Protein AF-0000000077157932 (afdb_homodimer)

Structure (mmCIF, N/CA/C/O backbone):
data_AF-0000000077157932-model_v1
#
loop_
_entity.id
_entity.type
_entity.pdbx_description
1 polymer 'Heat shock protein Hsp20'
#
loop_
_atom_site.group_PDB
_atom_site.id
_atom_site.type_symbol
_atom_site.label_atom_id
_atom_site.label_alt_id
_atom_site.label_comp_id
_atom_site.label_asym_id
_atom_site.label_entity_id
_atom_site.label_seq_id
_atom_site.pdbx_PDB_ins_code
_atom_site.Cartn_x
_atom_site.Cartn_y
_atom_site.Cartn_z
_atom_site.occupancy
_atom_site.B_iso_or_equiv
_atom_site.auth_seq_id
_atom_site.auth_comp_id
_atom_site.auth_asym_id
_atom_site.auth_atom_id
_atom_site.pdbx_PDB_model_num
ATOM 1 N N . MET A 1 1 ? -6.246 29.234 4.773 1 62.34 1 MET A N 1
ATOM 2 C CA . MET A 1 1 ? -6.129 27.922 5.398 1 62.34 1 MET A CA 1
ATOM 3 C C . MET A 1 1 ? -7.379 27.094 5.148 1 62.34 1 MET A C 1
ATOM 5 O O . MET A 1 1 ? -7.285 25.922 4.77 1 62.34 1 MET A O 1
ATOM 9 N N . GLY A 1 2 ? -8.438 27.812 5.027 1 69.69 2 GLY A N 1
ATOM 10 C CA . GLY A 1 2 ? -9.727 27.156 4.809 1 69.69 2 GLY A CA 1
ATOM 11 C C . GLY A 1 2 ? -9.883 26.609 3.406 1 69.69 2 GLY A C 1
ATOM 12 O O . GLY A 1 2 ? -10.305 25.469 3.227 1 69.69 2 GLY A O 1
ATOM 13 N N . LEU A 1 3 ? -9.352 27.391 2.504 1 75.69 3 LEU A N 1
ATOM 14 C CA . LEU A 1 3 ? -9.492 26.969 1.111 1 75.69 3 LEU A CA 1
ATOM 15 C C . LEU A 1 3 ? -8.602 25.781 0.808 1 75.69 3 LEU A C 1
ATOM 17 O O . LEU A 1 3 ? -9.016 24.844 0.119 1 75.69 3 LEU A O 1
ATOM 21 N N . VAL A 1 4 ? -7.398 25.875 1.349 1 75 4 VAL A N 1
ATOM 22 C CA . VAL A 1 4 ? -6.457 24.781 1.131 1 75 4 VAL A CA 1
ATOM 23 C C . VAL A 1 4 ? -7.027 23.484 1.692 1 75 4 VAL A C 1
ATOM 25 O O . VAL A 1 4 ? -6.969 22.438 1.04 1 75 4 VAL A O 1
ATOM 28 N N . LYS A 1 5 ? -7.652 23.578 2.799 1 77.06 5 LYS A N 1
ATOM 29 C CA . LYS A 1 5 ? -8.266 22.422 3.432 1 77.06 5 LYS A CA 1
ATOM 30 C C . LYS A 1 5 ? -9.352 21.812 2.543 1 77.06 5 LYS A C 1
ATOM 32 O O . LYS A 1 5 ? -9.438 20.594 2.404 1 77.06 5 LYS A O 1
ATOM 37 N N . GLU A 1 6 ? -10.102 22.703 1.904 1 80.88 6 GLU A N 1
ATOM 38 C CA . GLU A 1 6 ? -11.195 22.25 1.054 1 80.88 6 GLU A CA 1
ATOM 39 C C . GLU A 1 6 ? -10.672 21.562 -0.202 1 80.88 6 GLU A C 1
ATOM 41 O O . GLU A 1 6 ? -11.234 20.562 -0.652 1 80.88 6 GLU A O 1
ATOM 46 N N . VAL A 1 7 ? -9.695 22.141 -0.691 1 81.06 7 VAL A N 1
ATOM 47 C CA . VAL A 1 7 ? -9.117 21.562 -1.905 1 81.06 7 VAL A CA 1
ATOM 48 C C . VAL A 1 7 ? -8.539 20.188 -1.606 1 81.06 7 VAL A C 1
ATOM 50 O O . VAL A 1 7 ? -8.781 19.234 -2.346 1 81.06 7 VAL A O 1
ATOM 53 N N . ILE A 1 8 ? -7.879 20.031 -0.49 1 81.56 8 ILE A N 1
ATOM 54 C CA . ILE A 1 8 ? -7.262 18.766 -0.099 1 81.56 8 ILE A CA 1
ATOM 55 C C . ILE A 1 8 ? -8.352 17.719 0.163 1 81.56 8 ILE A C 1
ATOM 57 O O . ILE A 1 8 ? -8.211 16.562 -0.237 1 81.56 8 ILE A O 1
ATOM 61 N N . LYS A 1 9 ? -9.344 18.203 0.766 1 80.44 9 LYS A N 1
ATOM 62 C CA . LYS A 1 9 ? -10.469 17.328 1.052 1 80.44 9 LYS A CA 1
ATOM 63 C C . LYS A 1 9 ? -11.094 16.797 -0.236 1 80.44 9 LYS A C 1
ATOM 65 O O . LYS A 1 9 ? -11.398 15.602 -0.339 1 80.44 9 LYS A O 1
ATOM 70 N N . GLU A 1 10 ? -11.25 17.625 -1.192 1 80.81 10 GLU A N 1
ATOM 71 C CA . GLU A 1 10 ? -11.875 17.234 -2.459 1 80.81 10 GLU A CA 1
ATOM 72 C C . GLU A 1 10 ? -10.992 16.266 -3.234 1 80.81 10 GLU A C 1
ATOM 74 O O . GLU A 1 10 ? -11.484 15.266 -3.76 1 80.81 10 GLU A O 1
ATOM 79 N N . ILE A 1 11 ? -9.789 16.469 -3.213 1 80.44 11 ILE A N 1
ATOM 80 C CA . ILE A 1 11 ? -8.852 15.602 -3.924 1 80.44 11 ILE A CA 1
ATOM 81 C C . ILE A 1 11 ? -8.727 14.266 -3.191 1 80.44 11 ILE A C 1
ATOM 83 O O . ILE A 1 11 ? -8.719 13.203 -3.82 1 80.44 11 ILE A O 1
ATOM 87 N N . GLY A 1 12 ? -8.68 14.352 -1.899 1 78.81 12 GLY A N 1
ATOM 88 C CA . GLY A 1 12 ? -8.523 13.164 -1.081 1 78.81 12 GLY A CA 1
ATOM 89 C C . GLY A 1 12 ? -9.688 12.195 -1.198 1 78.81 12 GLY A C 1
ATOM 90 O O . GLY A 1 12 ? -9.492 10.977 -1.187 1 78.81 12 GLY A O 1
ATOM 91 N N . ASN A 1 13 ? -10.898 12.773 -1.281 1 72.56 13 ASN A N 1
ATOM 92 C CA . ASN A 1 13 ? -12.086 11.93 -1.39 1 72.56 13 ASN A CA 1
ATOM 93 C C . ASN A 1 13 ? -12.109 11.164 -2.711 1 72.56 13 ASN A C 1
ATOM 95 O O . ASN A 1 13 ? -12.461 9.984 -2.744 1 72.56 13 ASN A O 1
ATOM 99 N N . LYS A 1 14 ? -11.766 11.758 -3.777 1 74.25 14 LYS A N 1
ATOM 100 C CA . LYS A 1 14 ? -11.797 11.156 -5.105 1 74.25 14 LYS A CA 1
ATOM 101 C C . LYS A 1 14 ? -10.625 10.195 -5.301 1 74.25 14 LYS A C 1
ATOM 103 O O . LYS A 1 14 ? -10.695 9.273 -6.121 1 74.25 14 LYS A O 1
ATOM 108 N N . SER A 1 15 ? -9.812 10.242 -4.219 1 87.31 15 SER A N 1
ATOM 109 C CA . SER A 1 15 ? -8.594 9.469 -4.414 1 87.31 15 SER A CA 1
ATOM 110 C C . SER A 1 15 ? -8.719 8.07 -3.822 1 87.31 15 SER A C 1
ATOM 112 O O . SER A 1 15 ? -8.195 7.105 -4.375 1 87.31 15 SER A O 1
ATOM 114 N N . ARG A 1 16 ? -9.672 7.906 -2.859 1 89.69 16 ARG A N 1
ATOM 115 C CA . ARG A 1 16 ? -9.812 6.57 -2.287 1 89.69 16 ARG A CA 1
ATOM 116 C C . ARG A 1 16 ? -10.312 5.578 -3.334 1 89.69 16 ARG A C 1
ATOM 118 O O . ARG A 1 16 ? -9.812 4.453 -3.412 1 89.69 16 ARG A O 1
ATOM 125 N N . GLU A 1 17 ? -11.258 6.062 -4.078 1 90.38 17 GLU A N 1
ATOM 126 C CA . GLU A 1 17 ? -11.797 5.207 -5.129 1 90.38 17 GLU A CA 1
ATOM 127 C C . GLU A 1 17 ? -10.711 4.781 -6.113 1 90.38 17 GLU A C 1
ATOM 129 O O . GLU A 1 17 ? -10.672 3.629 -6.547 1 90.38 17 GLU A O 1
ATOM 134 N N . PHE A 1 18 ? -9.977 5.758 -6.438 1 93.44 18 PHE A N 1
ATOM 135 C CA . PHE A 1 18 ? -8.867 5.469 -7.336 1 93.44 18 PHE A CA 1
ATOM 136 C C . PHE A 1 18 ? -7.949 4.41 -6.742 1 93.44 18 PHE A C 1
ATOM 138 O O . PHE A 1 18 ? -7.621 3.42 -7.406 1 93.44 18 PHE A O 1
ATOM 145 N N . TYR A 1 19 ? -7.562 4.617 -5.516 1 94.69 19 TYR A N 1
ATOM 146 C CA . TYR A 1 19 ? -6.637 3.701 -4.863 1 94.69 19 TYR A CA 1
ATOM 147 C C . TYR A 1 19 ? -7.266 2.322 -4.691 1 94.69 19 TYR A C 1
ATOM 149 O O . TYR A 1 19 ? -6.594 1.303 -4.863 1 94.69 19 TYR A O 1
ATOM 157 N N . GLU A 1 20 ? -8.547 2.318 -4.359 1 93.88 20 GLU A N 1
ATOM 158 C CA . GLU A 1 20 ? -9.227 1.037 -4.215 1 93.88 20 GLU A CA 1
ATOM 159 C C . GLU A 1 20 ? -9.273 0.284 -5.543 1 93.88 20 GLU A C 1
ATOM 161 O O . GLU A 1 20 ? -9.312 -0.947 -5.562 1 93.88 20 GLU A O 1
ATOM 166 N N . PHE A 1 21 ? -9.172 1.007 -6.559 1 93.56 21 PHE A N 1
ATOM 167 C CA . PHE A 1 21 ? -9.211 0.412 -7.891 1 93.56 21 PHE A CA 1
ATOM 168 C C . PHE A 1 21 ? -7.852 -0.171 -8.266 1 93.56 21 PHE A C 1
ATOM 170 O O . PHE A 1 21 ? -7.773 -1.249 -8.852 1 93.56 21 PHE A O 1
ATOM 177 N N . VAL A 1 22 ? -6.824 0.499 -7.852 1 93.44 22 VAL A N 1
ATOM 178 C CA . VAL A 1 22 ? -5.527 0.107 -8.391 1 93.44 22 VAL A CA 1
ATOM 179 C C . VAL A 1 22 ? -4.781 -0.746 -7.367 1 93.44 22 VAL A C 1
ATOM 181 O O . VAL A 1 22 ? -3.842 -1.468 -7.715 1 93.44 22 VAL A O 1
ATOM 184 N N . LEU A 1 23 ? -5.152 -0.612 -6.145 1 94.75 23 LEU A N 1
ATOM 185 C CA . LEU A 1 23 ? -4.469 -1.366 -5.098 1 94.75 23 LEU A CA 1
ATOM 186 C C . LEU A 1 23 ? -5.102 -2.742 -4.918 1 94.75 23 LEU A C 1
ATOM 188 O O . LEU A 1 23 ? -6.266 -2.945 -5.266 1 94.75 23 LEU A O 1
ATOM 192 N N . PRO A 1 24 ? -4.27 -3.729 -4.52 1 96.12 24 PRO A N 1
ATOM 193 C CA . PRO A 1 24 ? -2.91 -3.658 -3.982 1 96.12 24 PRO A CA 1
ATOM 194 C C . PRO A 1 24 ? -1.849 -4.027 -5.016 1 96.12 24 PRO A C 1
ATOM 196 O O . PRO A 1 24 ? -2.133 -4.773 -5.957 1 96.12 24 PRO A O 1
ATOM 199 N N . PRO A 1 25 ? -0.601 -3.48 -4.867 1 95.81 25 PRO A N 1
ATOM 200 C CA . PRO A 1 25 ? 0.499 -3.971 -5.699 1 95.81 25 PRO A CA 1
ATOM 201 C C . PRO A 1 25 ? 0.894 -5.41 -5.371 1 95.81 25 PRO A C 1
ATOM 203 O O . PRO A 1 25 ? 0.862 -5.809 -4.203 1 95.81 25 PRO A O 1
ATOM 206 N N . ILE A 1 26 ? 1.327 -6.109 -6.355 1 95 26 ILE A N 1
ATOM 207 C CA . ILE A 1 26 ? 1.597 -7.531 -6.188 1 95 26 ILE A CA 1
ATOM 208 C C . ILE A 1 26 ? 2.887 -7.902 -6.918 1 95 26 ILE A C 1
ATOM 210 O O . ILE A 1 26 ? 3.074 -7.543 -8.078 1 95 26 ILE A O 1
ATOM 214 N N . ASP A 1 27 ? 3.738 -8.617 -6.199 1 94.5 27 ASP A N 1
ATOM 215 C CA . ASP A 1 27 ? 4.871 -9.289 -6.828 1 94.5 27 ASP A CA 1
ATOM 216 C C . ASP A 1 27 ? 4.625 -10.789 -6.941 1 94.5 27 ASP A C 1
ATOM 218 O O . ASP A 1 27 ? 4.035 -11.398 -6.047 1 94.5 27 ASP A O 1
ATOM 222 N N . MET A 1 28 ? 5.074 -11.336 -8.016 1 93.19 28 MET A N 1
ATOM 223 C CA . MET A 1 28 ? 5.012 -12.781 -8.188 1 93.19 28 MET A CA 1
ATOM 224 C C . MET A 1 28 ? 6.375 -13.344 -8.578 1 93.19 28 MET A C 1
ATOM 226 O O . MET A 1 28 ? 7.039 -12.82 -9.477 1 93.19 28 MET A O 1
ATOM 230 N N . TYR A 1 29 ? 6.711 -14.359 -7.871 1 91.75 29 TYR A N 1
ATOM 231 C CA . TYR A 1 29 ? 7.941 -15.102 -8.141 1 91.75 29 TYR A CA 1
ATOM 232 C C . TYR A 1 29 ? 7.637 -16.547 -8.508 1 91.75 29 TYR A C 1
ATOM 234 O O . TYR A 1 29 ? 7.016 -17.281 -7.734 1 91.75 29 TYR A O 1
ATOM 242 N N . LEU A 1 30 ? 8.102 -16.953 -9.688 1 88.75 30 LEU A N 1
ATOM 243 C CA . LEU A 1 30 ? 7.812 -18.297 -10.156 1 88.75 30 LEU A CA 1
ATOM 244 C C . LEU A 1 30 ? 9.102 -19.109 -10.32 1 88.75 30 LEU A C 1
ATOM 246 O O . LEU A 1 30 ? 10.008 -18.688 -11.039 1 88.75 30 LEU A O 1
ATOM 250 N N . ASN A 1 31 ? 9.188 -20.125 -9.578 1 85.31 31 ASN A N 1
ATOM 251 C CA . ASN A 1 31 ? 10.25 -21.094 -9.766 1 85.31 31 ASN A CA 1
ATOM 252 C C . ASN A 1 31 ? 9.695 -22.469 -10.117 1 85.31 31 ASN A C 1
ATOM 254 O O . ASN A 1 31 ? 8.484 -22.625 -10.305 1 85.31 31 ASN A O 1
ATOM 258 N N . ASP A 1 32 ? 10.586 -23.438 -10.227 1 81.69 32 ASP A N 1
ATOM 259 C CA . ASP A 1 32 ? 10.172 -24.766 -10.664 1 81.69 32 ASP A CA 1
ATOM 260 C C . ASP A 1 32 ? 9.289 -25.438 -9.625 1 81.69 32 ASP A C 1
ATOM 262 O O . ASP A 1 32 ? 8.461 -26.297 -9.961 1 81.69 32 ASP A O 1
ATOM 266 N N . ASP A 1 33 ? 9.336 -25.016 -8.43 1 82.38 33 ASP A N 1
ATOM 267 C CA . ASP A 1 33 ? 8.695 -25.75 -7.344 1 82.38 33 ASP A CA 1
ATOM 268 C C . ASP A 1 33 ? 7.465 -25 -6.824 1 82.38 33 ASP A C 1
ATOM 270 O O . ASP A 1 33 ? 6.508 -25.625 -6.355 1 82.38 33 ASP A O 1
ATOM 274 N N . ASN A 1 34 ? 7.582 -23.672 -6.934 1 87.38 34 ASN A N 1
ATOM 275 C CA . ASN A 1 34 ? 6.492 -22.953 -6.301 1 87.38 34 ASN A CA 1
ATOM 276 C C . ASN A 1 34 ? 6.305 -21.562 -6.93 1 87.38 34 ASN A C 1
ATOM 278 O O . ASN A 1 34 ? 7.184 -21.078 -7.637 1 87.38 34 ASN A O 1
ATOM 282 N N . LEU A 1 35 ? 5.152 -21.062 -6.715 1 90.25 35 LEU A N 1
ATOM 283 C CA . LEU A 1 35 ? 4.801 -19.672 -6.984 1 90.25 35 LEU A CA 1
ATOM 284 C C . LEU A 1 35 ? 4.637 -18.891 -5.684 1 90.25 35 LEU A C 1
ATOM 286 O O . LEU A 1 35 ? 3.818 -19.266 -4.836 1 90.25 35 LEU A O 1
ATOM 290 N N . LYS A 1 36 ? 5.469 -17.906 -5.547 1 92.38 36 LYS A N 1
ATOM 291 C CA . LYS A 1 36 ? 5.344 -17.016 -4.398 1 92.38 36 LYS A CA 1
ATOM 292 C C . LYS A 1 36 ? 4.664 -15.711 -4.793 1 92.38 36 LYS A C 1
ATOM 294 O O . LYS A 1 36 ? 5.078 -15.047 -5.746 1 92.38 36 LYS A O 1
ATOM 299 N N . VAL A 1 37 ? 3.615 -15.383 -4.09 1 93.5 37 VAL A N 1
ATOM 300 C CA . VAL A 1 37 ? 2.867 -14.148 -4.32 1 93.5 37 VAL A CA 1
ATOM 301 C C . VAL A 1 37 ? 2.982 -13.234 -3.102 1 93.5 37 VAL A C 1
ATOM 303 O O . VAL A 1 37 ? 2.691 -13.648 -1.978 1 93.5 37 VAL A O 1
ATOM 306 N N . VAL A 1 38 ? 3.457 -12.039 -3.355 1 95.31 38 VAL A N 1
ATOM 307 C CA . VAL A 1 38 ? 3.629 -11.062 -2.281 1 95.31 38 VAL A CA 1
ATOM 308 C C . VAL A 1 38 ? 2.723 -9.859 -2.525 1 95.31 38 VAL A C 1
ATOM 310 O O . VAL A 1 38 ? 2.828 -9.195 -3.559 1 95.31 38 VAL A O 1
ATOM 313 N N . ILE A 1 39 ? 1.846 -9.539 -1.589 1 96.25 39 ILE A N 1
ATOM 314 C CA . ILE A 1 39 ? 0.792 -8.555 -1.773 1 96.25 39 ILE A CA 1
ATOM 315 C C . ILE A 1 39 ? 0.847 -7.523 -0.647 1 96.25 39 ILE A C 1
ATOM 317 O O . ILE A 1 39 ? 0.851 -7.883 0.532 1 96.25 39 ILE A O 1
ATOM 321 N N . ASP A 1 40 ? 0.842 -6.297 -0.974 1 97.25 40 ASP A N 1
ATOM 322 C CA . ASP A 1 40 ? 0.843 -5.23 0.023 1 97.25 40 ASP A CA 1
ATOM 323 C C . ASP A 1 40 ? -0.58 -4.875 0.45 1 97.25 40 ASP A C 1
ATOM 325 O O . ASP A 1 40 ? -1.339 -4.289 -0.324 1 97.25 40 ASP A O 1
ATOM 329 N N . ILE A 1 41 ? -0.929 -5.172 1.708 1 96.69 41 ILE A N 1
ATOM 330 C CA . ILE A 1 41 ? -2.25 -4.867 2.248 1 96.69 41 ILE A CA 1
ATOM 331 C C . ILE A 1 41 ? -2.111 -4.273 3.648 1 96.69 41 ILE A C 1
ATOM 333 O O . ILE A 1 41 ? -2.592 -4.852 4.625 1 96.69 41 ILE A O 1
ATOM 337 N N . PRO A 1 42 ? -1.562 -3.17 3.725 1 96.75 42 PRO A N 1
ATOM 338 C CA . PRO A 1 42 ? -1.385 -2.586 5.055 1 96.75 42 PRO A CA 1
ATOM 339 C C . PRO A 1 42 ? -2.689 -2.059 5.648 1 96.75 42 PRO A C 1
ATOM 341 O O . PRO A 1 42 ? -3.596 -1.667 4.906 1 96.75 42 PRO A O 1
ATOM 344 N N . GLY A 1 43 ? -2.738 -1.973 6.969 1 94.25 43 GLY A N 1
ATOM 345 C CA . GLY A 1 43 ? -3.84 -1.307 7.645 1 94.25 43 GLY A CA 1
ATOM 346 C C . GLY A 1 43 ? -5.023 -2.223 7.906 1 94.25 43 GLY A C 1
ATOM 347 O O . GLY A 1 43 ? -6.043 -1.789 8.445 1 94.25 43 GLY A O 1
ATOM 348 N N . PHE A 1 44 ? -4.879 -3.424 7.418 1 95.25 44 PHE A N 1
ATOM 349 C CA . PHE A 1 44 ? -5.926 -4.41 7.664 1 95.25 44 PHE A CA 1
ATOM 350 C C . PHE A 1 44 ? -5.473 -5.434 8.703 1 95.25 44 PHE A C 1
ATOM 352 O O . PHE A 1 44 ? -4.277 -5.676 8.859 1 95.25 44 PHE A O 1
ATOM 359 N N . SER A 1 45 ? -6.469 -5.961 9.328 1 93.5 45 SER A N 1
ATOM 360 C CA . SER A 1 45 ? -6.18 -7.098 10.203 1 93.5 45 SER A CA 1
ATOM 361 C C . SER A 1 45 ? -6.238 -8.414 9.43 1 93.5 45 SER A C 1
ATOM 363 O O . SER A 1 45 ? -6.977 -8.531 8.453 1 93.5 45 SER A O 1
ATOM 365 N N . LYS A 1 46 ? -5.523 -9.312 9.922 1 92.88 46 LYS A N 1
ATOM 366 C CA . LYS A 1 46 ? -5.492 -10.625 9.289 1 92.88 46 LYS A CA 1
ATOM 367 C C . LYS A 1 46 ? -6.898 -11.211 9.164 1 92.88 46 LYS A C 1
ATOM 369 O O . LYS A 1 46 ? -7.238 -11.805 8.141 1 92.88 46 LYS A O 1
ATOM 374 N N . LYS A 1 47 ? -7.711 -11.008 10.172 1 92.69 47 LYS A N 1
ATOM 375 C CA . LYS A 1 47 ? -9.055 -11.586 10.227 1 92.69 47 LYS A CA 1
ATOM 376 C C . LYS A 1 47 ? -9.961 -10.945 9.188 1 92.69 47 LYS A C 1
ATOM 378 O O . LYS A 1 47 ? -11.008 -11.5 8.844 1 92.69 47 LYS A O 1
ATOM 383 N N . ASP A 1 48 ? -9.562 -9.766 8.719 1 92.94 48 ASP A N 1
ATOM 384 C CA . ASP A 1 48 ? -10.391 -9.031 7.777 1 92.94 48 ASP A CA 1
ATOM 385 C C . ASP A 1 48 ? -10.031 -9.383 6.336 1 92.94 48 ASP A C 1
ATOM 387 O O . ASP A 1 48 ? -10.641 -8.867 5.395 1 92.94 48 ASP A O 1
ATOM 391 N N . ILE A 1 49 ? -9.094 -10.242 6.121 1 95 49 ILE A N 1
ATOM 392 C CA . ILE A 1 49 ? -8.609 -10.586 4.789 1 95 49 ILE A CA 1
ATOM 393 C C . ILE A 1 49 ? -9.086 -11.992 4.418 1 95 49 ILE A C 1
ATOM 395 O O . ILE A 1 49 ? -8.875 -12.945 5.172 1 95 49 ILE A O 1
ATOM 399 N N . LYS A 1 50 ? -9.727 -12.094 3.293 1 94.31 50 LYS A N 1
ATOM 400 C CA . LYS A 1 50 ? -10.18 -13.375 2.754 1 94.31 50 LYS A CA 1
ATOM 401 C C . LYS A 1 50 ? -9.461 -13.711 1.449 1 94.31 50 LYS A C 1
ATOM 403 O O . LYS A 1 50 ? -9.398 -12.883 0.538 1 94.31 50 LYS A O 1
ATOM 408 N N . LEU A 1 51 ? -8.984 -14.906 1.432 1 92.5 51 LEU A N 1
ATOM 409 C CA . LEU A 1 51 ? -8.273 -15.391 0.255 1 92.5 51 LEU A CA 1
ATOM 410 C C . LEU A 1 51 ? -8.945 -16.641 -0.309 1 92.5 51 LEU A C 1
ATOM 412 O O . LEU A 1 51 ? -9.258 -17.562 0.436 1 92.5 51 LEU A O 1
ATOM 416 N N . THR A 1 52 ? -9.125 -16.594 -1.596 1 89.19 52 THR A N 1
ATOM 417 C CA . THR A 1 52 ? -9.664 -17.781 -2.25 1 89.19 52 THR A CA 1
ATOM 418 C C . THR A 1 52 ? -8.922 -18.062 -3.553 1 89.19 52 THR A C 1
ATOM 420 O O . THR A 1 52 ? -8.555 -17.141 -4.277 1 89.19 52 THR A O 1
ATOM 423 N N . LEU A 1 53 ? -8.711 -19.297 -3.777 1 87.25 53 LEU A N 1
ATOM 424 C CA . LEU A 1 53 ? -8.062 -19.734 -5.012 1 87.25 53 LEU A CA 1
ATOM 425 C C . LEU A 1 53 ? -8.969 -20.672 -5.793 1 87.25 53 LEU A C 1
ATOM 427 O O . LEU A 1 53 ? -9.344 -21.734 -5.289 1 87.25 53 LEU A O 1
ATOM 431 N N . CYS A 1 54 ? -9.352 -20.234 -6.949 1 83.56 54 CYS A N 1
ATOM 432 C CA . CYS A 1 54 ? -10.148 -21.047 -7.867 1 83.56 54 CYS A CA 1
ATOM 433 C C . CYS A 1 54 ? -9.43 -21.219 -9.203 1 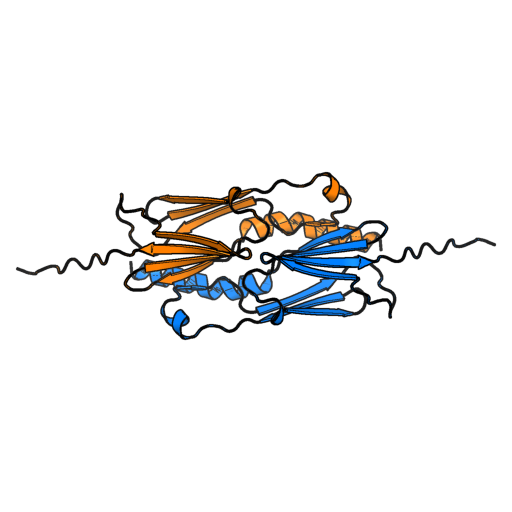83.56 54 CYS A C 1
ATOM 435 O O . CYS A 1 54 ? -9.406 -20.297 -10.016 1 83.56 54 CYS A O 1
ATOM 437 N N . GLY A 1 55 ? -8.844 -22.469 -9.312 1 81 55 GLY A N 1
ATOM 438 C CA . GLY A 1 55 ? -8 -22.625 -10.492 1 81 55 GLY A CA 1
ATOM 439 C C . GLY A 1 55 ? -6.773 -21.734 -10.461 1 81 55 GLY A C 1
ATOM 440 O O . GLY A 1 55 ? -6 -21.766 -9.508 1 81 55 GLY A O 1
ATOM 441 N N . ASP A 1 56 ? -6.68 -20.938 -11.531 1 83.19 56 ASP A N 1
ATOM 442 C CA . ASP A 1 56 ? -5.516 -20.062 -11.602 1 83.19 56 ASP A CA 1
ATOM 443 C C . ASP A 1 56 ? -5.883 -18.625 -11.227 1 83.19 56 ASP A C 1
ATOM 445 O O . ASP A 1 56 ? -5.145 -17.688 -11.539 1 83.19 56 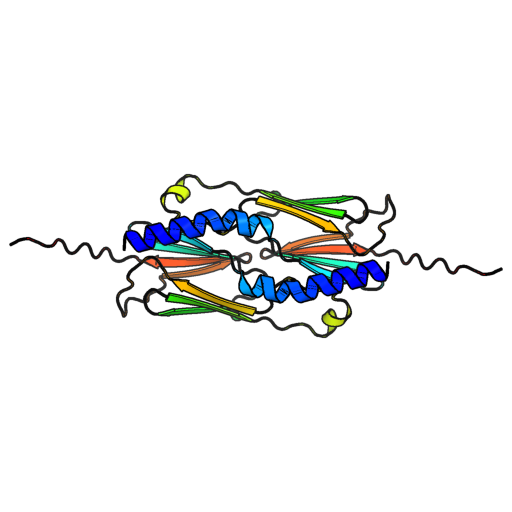ASP A O 1
ATOM 449 N N . ILE A 1 57 ? -7.066 -18.531 -10.539 1 88.62 57 ILE A N 1
ATOM 450 C CA . ILE A 1 57 ? -7.508 -17.203 -10.148 1 88.62 57 ILE A CA 1
ATOM 451 C C . ILE A 1 57 ? -7.422 -17.047 -8.633 1 88.62 57 ILE A C 1
ATOM 453 O O . ILE A 1 57 ? -8.07 -17.781 -7.887 1 88.62 57 ILE A O 1
ATOM 457 N N . LEU A 1 58 ? -6.637 -16.141 -8.211 1 90.69 58 LEU A N 1
ATOM 458 C CA . LEU A 1 58 ? -6.543 -15.781 -6.797 1 90.69 58 LEU A CA 1
ATOM 459 C C . LEU A 1 58 ? -7.414 -14.562 -6.484 1 90.69 58 LEU A C 1
ATOM 461 O O . LEU A 1 58 ? -7.281 -13.516 -7.125 1 90.69 58 LEU A O 1
ATOM 465 N N . SER A 1 59 ? -8.32 -14.703 -5.539 1 93.88 59 SER A N 1
ATOM 466 C CA . SER A 1 59 ? -9.172 -13.594 -5.109 1 93.88 59 SER A CA 1
ATOM 467 C C . SER A 1 59 ? -8.789 -13.109 -3.717 1 93.88 59 SER A C 1
ATOM 469 O O . SER A 1 59 ? -8.68 -13.906 -2.783 1 93.88 59 SER A O 1
ATOM 471 N N . ILE A 1 60 ? -8.609 -11.836 -3.641 1 95.25 60 ILE A N 1
ATOM 472 C CA . ILE A 1 60 ? -8.281 -11.211 -2.365 1 95.25 60 ILE A CA 1
ATOM 473 C C . ILE A 1 60 ? -9.359 -10.195 -1.995 1 95.25 60 ILE A C 1
ATOM 475 O O . ILE A 1 60 ? -9.617 -9.25 -2.75 1 95.25 60 ILE A O 1
ATOM 479 N N . GLN A 1 61 ? -9.945 -10.422 -0.866 1 96.69 61 GLN A N 1
ATOM 480 C CA . GLN A 1 61 ? -10.969 -9.508 -0.364 1 96.69 61 GLN A CA 1
ATOM 481 C C . GLN A 1 61 ? -10.664 -9.07 1.067 1 96.69 61 GLN A C 1
ATOM 483 O O . GLN A 1 61 ? -10.32 -9.906 1.911 1 96.69 61 GLN A O 1
ATOM 488 N N . ALA A 1 62 ? -10.742 -7.828 1.275 1 96.5 62 ALA A N 1
ATOM 489 C CA . ALA A 1 62 ? -10.57 -7.293 2.623 1 96.5 62 ALA A CA 1
ATOM 490 C C . ALA A 1 62 ? -11.453 -6.07 2.848 1 96.5 62 ALA A C 1
ATOM 492 O O . ALA A 1 62 ? -11.734 -5.316 1.91 1 96.5 62 ALA A O 1
ATOM 493 N N . CYS A 1 63 ? -11.883 -5.871 4.094 1 94.25 63 CYS A N 1
ATOM 494 C CA . CYS A 1 63 ? -12.734 -4.742 4.453 1 94.25 63 CYS A CA 1
ATOM 495 C C . CYS A 1 63 ? -12.445 -4.277 5.875 1 94.25 63 CYS A C 1
ATOM 497 O O . CYS A 1 63 ? -12.344 -5.094 6.793 1 94.25 63 CYS A O 1
ATOM 499 N N . LYS A 1 64 ? -12.234 -2.998 5.98 1 88.38 64 LYS A N 1
ATOM 500 C CA . LYS A 1 64 ? -12.086 -2.475 7.336 1 88.38 64 LYS A CA 1
ATOM 501 C C . LYS A 1 64 ? -13.156 -1.423 7.637 1 88.38 64 LYS A C 1
ATOM 503 O O . LYS A 1 64 ? -13.625 -0.733 6.727 1 88.38 64 LYS A O 1
ATOM 508 N N . GLU A 1 65 ? -13.516 -1.436 8.859 1 80.62 65 GLU A N 1
ATOM 509 C CA . GLU A 1 65 ? -14.555 -0.514 9.312 1 80.62 65 GLU A CA 1
ATOM 510 C C . GLU A 1 65 ? -14.016 0.909 9.438 1 80.62 65 GLU A C 1
ATOM 512 O O . GLU A 1 65 ? -12.883 1.114 9.867 1 80.62 65 GLU A O 1
ATOM 517 N N . VAL A 1 66 ? -14.844 1.796 8.867 1 74.56 66 VAL A N 1
ATOM 518 C CA . VAL A 1 66 ? -14.492 3.209 8.984 1 74.56 66 VAL A CA 1
ATOM 519 C C . VAL A 1 66 ? -14.969 3.752 10.328 1 74.56 66 VAL A C 1
ATOM 521 O O . VAL A 1 66 ? -16.078 3.467 10.766 1 74.56 66 VAL A O 1
ATOM 524 N N . ASP A 1 67 ? -13.977 4.277 11.008 1 71.31 67 ASP A N 1
ATOM 525 C CA . ASP A 1 67 ? -14.398 4.922 12.242 1 71.31 67 ASP A CA 1
ATOM 526 C C . ASP A 1 67 ? -15.117 6.238 11.961 1 71.31 67 ASP A C 1
ATOM 528 O O . ASP A 1 67 ? -14.523 7.172 11.422 1 71.31 67 ASP A O 1
ATOM 532 N N . GLU A 1 68 ? -16.328 6.348 12.289 1 68.25 68 GLU A N 1
ATOM 533 C CA . GLU A 1 68 ? -17.172 7.527 12.086 1 68.25 68 GLU A CA 1
ATOM 534 C C . GLU A 1 68 ? -16.609 8.734 12.828 1 68.25 68 GLU A C 1
ATOM 536 O O . GLU A 1 68 ? -16.719 9.867 12.359 1 68.25 68 GLU A O 1
ATOM 541 N N . LYS A 1 69 ? -16.109 8.492 13.984 1 68.19 69 LYS A N 1
ATOM 542 C CA . LYS A 1 69 ? -15.609 9.594 14.797 1 68.19 69 LYS A CA 1
ATOM 543 C C . LYS A 1 69 ? -14.445 10.305 14.109 1 68.19 69 LYS A C 1
ATOM 545 O O . LYS A 1 69 ? -14.32 11.531 14.203 1 68.19 69 LYS A O 1
ATOM 550 N N . GLU A 1 70 ? -13.672 9.57 13.328 1 72.25 70 GLU A N 1
ATOM 551 C CA . GLU A 1 70 ? -12.516 10.133 12.648 1 72.25 70 GLU A CA 1
ATOM 552 C C . GLU A 1 70 ? -12.914 10.781 11.328 1 72.25 70 GLU A C 1
ATOM 554 O O . GLU A 1 70 ? -12.148 11.57 10.758 1 72.25 70 GLU A O 1
ATOM 559 N N . SER A 1 71 ? -14.133 10.523 11.031 1 72.44 71 SER A N 1
ATOM 560 C CA . SER A 1 71 ? -14.594 10.992 9.727 1 72.44 71 SER A CA 1
ATOM 561 C C . SER A 1 71 ? -14.719 12.508 9.695 1 72.44 71 SER A C 1
ATOM 563 O O . SER A 1 71 ? -14.43 13.141 8.672 1 72.44 71 SER A O 1
ATOM 565 N N . GLU A 1 72 ? -14.984 13.031 10.867 1 74.31 72 GLU A N 1
ATOM 566 C CA . GLU A 1 72 ? -15.195 14.477 10.891 1 74.31 72 GLU A CA 1
ATOM 567 C C . GLU A 1 72 ? -13.875 15.227 10.734 1 74.31 72 GLU A C 1
ATOM 569 O O . GLU A 1 72 ? -13.844 16.328 10.188 1 74.31 72 GLU A O 1
ATOM 574 N N . SER A 1 73 ? -12.859 14.641 11.102 1 83.44 73 SER A N 1
ATOM 575 C CA . SER A 1 73 ? -11.562 15.297 11.07 1 83.44 73 SER A CA 1
ATOM 576 C C . SER A 1 73 ? -10.773 14.898 9.828 1 83.44 73 SER A C 1
ATOM 578 O O . SER A 1 73 ? -9.672 15.406 9.586 1 83.44 73 SER A O 1
ATOM 580 N N . LEU A 1 74 ? -11.398 14.055 9.031 1 83.12 74 LEU A N 1
ATOM 581 C CA . LEU A 1 74 ? -10.703 13.516 7.871 1 83.12 74 LEU A CA 1
ATOM 582 C C . LEU A 1 74 ? -10.688 14.523 6.73 1 83.12 74 LEU A C 1
ATOM 584 O O . LEU A 1 74 ? -11.742 14.914 6.227 1 83.12 74 LEU A O 1
ATOM 588 N N . ILE A 1 75 ? -9.516 14.828 6.328 1 84.56 75 ILE A N 1
ATOM 589 C CA . ILE A 1 75 ? -9.422 15.852 5.297 1 84.56 75 ILE A CA 1
ATOM 590 C C . ILE A 1 75 ? -8.883 15.242 4.004 1 84.56 75 ILE A C 1
ATOM 592 O O . ILE A 1 75 ? -9.055 15.805 2.922 1 84.56 75 ILE A O 1
ATOM 596 N N . SER A 1 76 ? -8.195 14.227 4.152 1 87.75 76 SER A N 1
ATOM 597 C CA . SER A 1 76 ? -7.711 13.461 3.008 1 87.75 76 SER A CA 1
ATOM 598 C C . SER A 1 76 ? -7.898 11.961 3.223 1 87.75 76 SER A C 1
ATOM 600 O O . SER A 1 76 ? -7.457 11.414 4.234 1 87.75 76 SER A O 1
ATOM 602 N N . LYS A 1 77 ? -8.555 11.398 2.273 1 90.06 77 LYS A N 1
ATOM 603 C CA . LYS A 1 77 ? -8.945 10 2.367 1 90.06 77 LYS A CA 1
ATOM 604 C C . LYS A 1 77 ? -8.445 9.203 1.161 1 90.06 77 LYS A C 1
ATOM 606 O O . LYS A 1 77 ? -9.117 9.141 0.131 1 90.06 77 LYS A O 1
ATOM 611 N N . GLN A 1 78 ? -7.254 8.586 1.348 1 92.75 78 GLN A N 1
ATOM 612 C CA . GLN A 1 78 ? -6.691 7.859 0.213 1 92.75 78 GLN A CA 1
ATOM 613 C C . GLN A 1 78 ? -6.539 6.375 0.528 1 92.75 78 GLN A C 1
ATOM 615 O O . GLN A 1 78 ? -6.578 5.535 -0.375 1 92.75 78 GLN A O 1
ATOM 620 N N . ARG A 1 79 ? -6.445 6.059 1.763 1 94.81 79 ARG A N 1
ATOM 621 C CA . ARG A 1 79 ? -6.227 4.668 2.152 1 94.81 79 ARG A CA 1
ATOM 622 C C . ARG A 1 79 ? -7.48 3.832 1.931 1 94.81 79 ARG A C 1
ATOM 624 O O . ARG A 1 79 ? -8.57 4.215 2.359 1 94.81 79 ARG A O 1
ATOM 631 N N . PRO A 1 80 ? -7.293 2.699 1.32 1 94.19 80 PRO A N 1
ATOM 632 C CA . PRO A 1 80 ? -8.484 1.893 1.029 1 94.19 80 PRO A CA 1
ATOM 633 C C . PRO A 1 80 ? -9.125 1.317 2.287 1 94.19 80 PRO A C 1
ATOM 635 O O . PRO A 1 80 ? -8.422 0.932 3.225 1 94.19 80 PRO A O 1
ATOM 638 N N . ASN A 1 81 ? -10.406 1.271 2.205 1 93.31 81 ASN A N 1
ATOM 639 C CA . ASN A 1 81 ? -11.164 0.545 3.221 1 93.31 81 ASN A CA 1
ATOM 640 C C . ASN A 1 81 ? -11.57 -0.842 2.734 1 93.31 81 ASN A C 1
ATOM 642 O O . ASN A 1 81 ? -11.961 -1.696 3.533 1 93.31 81 ASN A O 1
ATOM 646 N N . ILE A 1 82 ? -11.469 -0.966 1.413 1 94.94 82 ILE A N 1
ATOM 647 C CA . ILE A 1 82 ? -11.867 -2.227 0.797 1 94.94 82 ILE A CA 1
ATOM 648 C C . ILE A 1 82 ? -10.812 -2.656 -0.222 1 94.94 82 ILE A C 1
ATOM 650 O O . ILE A 1 82 ? -10.289 -1.827 -0.966 1 94.94 82 ILE A O 1
ATOM 654 N N . ILE A 1 83 ? -10.594 -3.854 -0.246 1 96.38 83 ILE A N 1
ATOM 655 C CA . ILE A 1 83 ? -9.789 -4.48 -1.286 1 96.38 83 ILE A CA 1
ATOM 656 C C . ILE A 1 83 ? -10.594 -5.59 -1.962 1 96.38 83 ILE A C 1
ATOM 658 O O . ILE A 1 83 ? -11.195 -6.426 -1.286 1 96.38 83 ILE A O 1
ATOM 662 N N . ASP A 1 84 ? -10.719 -5.508 -3.131 1 96.44 84 ASP A N 1
ATOM 663 C CA . ASP A 1 84 ? -11.352 -6.539 -3.945 1 96.44 84 ASP A CA 1
ATOM 664 C C . ASP A 1 84 ? -10.594 -6.75 -5.254 1 96.44 84 ASP A C 1
ATOM 666 O O . ASP A 1 84 ? -10.867 -6.078 -6.25 1 96.44 84 ASP A O 1
ATOM 670 N N . LYS A 1 85 ? -9.672 -7.73 -5.191 1 95.81 85 LYS A N 1
ATOM 671 C CA . LYS A 1 85 ? -8.766 -7.926 -6.32 1 95.81 85 LYS A CA 1
ATOM 672 C C . LYS A 1 85 ? -8.758 -9.383 -6.773 1 95.81 85 LYS A C 1
ATOM 674 O O . LYS A 1 85 ? -8.742 -10.297 -5.945 1 95.81 85 LYS A O 1
ATOM 679 N N . LYS A 1 86 ? -8.844 -9.562 -8.039 1 93.56 86 LYS A N 1
ATOM 680 C CA . LYS A 1 86 ? -8.656 -10.875 -8.641 1 93.56 86 LYS A CA 1
ATOM 681 C C . LYS A 1 86 ? -7.422 -10.898 -9.547 1 93.56 86 LYS A C 1
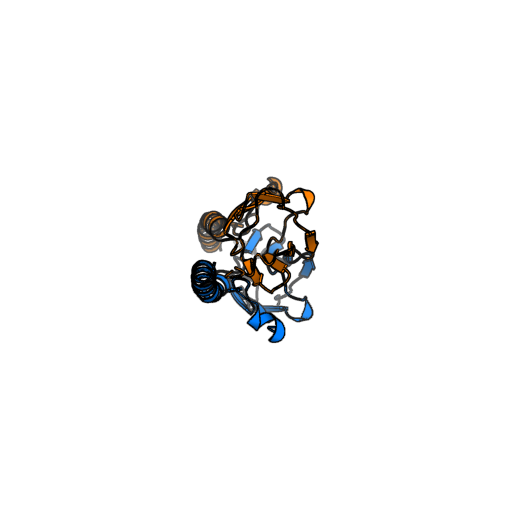ATOM 683 O O . LYS A 1 86 ? -7.246 -10.016 -10.383 1 93.56 86 LYS A O 1
ATOM 688 N N . ILE A 1 87 ? -6.66 -11.914 -9.367 1 89.56 87 ILE A N 1
ATOM 689 C CA . ILE A 1 87 ? -5.406 -12.008 -10.102 1 89.56 87 ILE A CA 1
ATOM 690 C C . ILE A 1 87 ? -5.309 -13.367 -10.789 1 89.56 87 ILE A C 1
ATOM 692 O O . ILE A 1 87 ? -5.551 -14.398 -10.164 1 89.56 87 ILE A O 1
ATOM 696 N N . ARG A 1 88 ? -4.918 -13.297 -11.992 1 87.62 88 ARG A N 1
ATOM 697 C CA . ARG A 1 88 ? -4.641 -14.547 -12.703 1 87.62 88 ARG A CA 1
ATOM 698 C C . ARG A 1 88 ? -3.207 -15 -12.461 1 87.62 88 ARG A C 1
ATOM 700 O O . ARG A 1 88 ? -2.264 -14.227 -12.625 1 87.62 88 ARG A O 1
ATOM 707 N N . LEU A 1 89 ? -3.082 -16.172 -12.07 1 87.81 89 LEU A N 1
ATOM 708 C CA . LEU A 1 89 ? -1.761 -16.719 -11.789 1 87.81 89 LEU A CA 1
ATOM 709 C C . LEU A 1 89 ? -1.195 -17.438 -13.016 1 87.81 89 LEU A C 1
ATOM 711 O O . LEU A 1 89 ? -1.944 -18.016 -13.797 1 87.81 89 LEU A O 1
ATOM 715 N N . PRO A 1 90 ? 0.068 -17.344 -13.211 1 85 90 PRO A N 1
ATOM 716 C CA . PRO A 1 90 ? 0.722 -17.969 -14.367 1 85 90 PRO A CA 1
ATOM 717 C C . PRO A 1 90 ? 0.909 -19.469 -14.195 1 85 90 PRO A C 1
ATOM 719 O O . PRO A 1 90 ? 1.978 -20 -14.508 1 85 90 PRO A O 1
ATOM 722 N N . ILE A 1 91 ? 0.095 -20.125 -13.469 1 75 91 ILE A N 1
ATOM 723 C CA . ILE A 1 91 ? 0.222 -21.562 -13.266 1 75 91 ILE A CA 1
ATOM 724 C C . ILE A 1 91 ? -1.128 -22.234 -13.5 1 75 91 ILE A C 1
ATOM 726 O O . ILE A 1 91 ? -2.176 -21.594 -13.391 1 75 91 ILE A O 1
ATOM 730 N N . ASP A 1 92 ? -0.939 -23.438 -14.055 1 67.19 92 ASP A N 1
ATOM 731 C CA . ASP A 1 92 ? -2.131 -24.266 -14.164 1 67.19 92 ASP A CA 1
ATOM 732 C C . ASP A 1 92 ? -2.348 -25.078 -12.891 1 67.19 92 ASP A C 1
ATOM 734 O O . ASP A 1 92 ? -1.437 -25.766 -12.43 1 67.19 92 ASP A O 1
ATOM 738 N N . ILE A 1 93 ? -3.131 -24.469 -12.078 1 60.91 93 ILE A N 1
ATOM 739 C CA . ILE A 1 93 ? -3.398 -25.266 -10.891 1 60.91 93 ILE A CA 1
ATOM 740 C C . ILE A 1 93 ? -4.516 -26.266 -11.18 1 60.91 93 ILE A C 1
ATOM 742 O O . ILE A 1 93 ? -5.535 -25.922 -11.773 1 60.91 93 ILE A O 1
ATOM 746 N N . LYS A 1 94 ? -4.02 -27.594 -11.266 1 55.56 94 LYS A N 1
ATOM 747 C CA . LYS A 1 94 ? -5.02 -28.625 -11.5 1 55.56 94 LYS A CA 1
ATOM 748 C C . LYS A 1 94 ? -6.141 -28.547 -10.469 1 55.56 94 LYS A C 1
ATOM 750 O O . LYS A 1 94 ? -5.906 -28.172 -9.312 1 55.56 94 LYS A O 1
ATOM 755 N N . GLN A 1 95 ? -7.273 -28.656 -10.906 1 52.78 95 GLN A N 1
ATOM 756 C CA . GLN A 1 95 ? -8.477 -28.766 -10.086 1 52.78 95 GLN A CA 1
ATOM 757 C C . GLN A 1 95 ? -8.266 -29.734 -8.93 1 52.78 95 GLN A C 1
ATOM 759 O O . GLN A 1 95 ? -7.793 -30.859 -9.125 1 52.78 95 GLN A O 1
ATOM 764 N N . GLY A 1 96 ? -8.406 -29.281 -7.668 1 51.91 96 GLY A N 1
ATOM 765 C CA . GLY A 1 96 ? -8.195 -30.125 -6.5 1 51.91 96 GLY A CA 1
ATOM 766 C C . GLY A 1 96 ? -6.879 -29.859 -5.797 1 51.91 96 GLY A C 1
ATOM 767 O O . GLY A 1 96 ? -6.656 -30.312 -4.676 1 51.91 96 GLY A O 1
ATOM 768 N N . GLU A 1 97 ? -5.941 -29.484 -6.551 1 54.09 97 GLU A N 1
ATOM 769 C CA . GLU A 1 97 ? -4.633 -29.219 -5.957 1 54.09 97 GLU A CA 1
ATOM 770 C C . GLU A 1 97 ? -4.566 -27.812 -5.375 1 54.09 97 GLU A C 1
ATOM 772 O O . GLU A 1 97 ? -3.482 -27.297 -5.109 1 54.09 97 GLU A O 1
ATOM 777 N N . GLU A 1 98 ? -5.656 -27.297 -5.203 1 55.5 98 GLU A N 1
ATOM 778 C CA . GLU A 1 98 ? -5.859 -25.906 -4.777 1 55.5 98 GLU A CA 1
ATOM 779 C C . GLU A 1 98 ? -5.109 -25.625 -3.479 1 55.5 98 GLU A C 1
ATOM 781 O O . GLU A 1 98 ? -5.582 -24.844 -2.645 1 55.5 98 GLU A O 1
ATOM 786 N N . LYS A 1 99 ? -3.902 -26.281 -3.355 1 62.91 99 LYS A N 1
ATOM 787 C CA . LYS A 1 99 ? -3.455 -26.156 -1.973 1 62.91 99 LYS A CA 1
ATOM 788 C C . LYS A 1 99 ? -2.49 -24.984 -1.815 1 62.91 99 LYS A C 1
ATOM 790 O O . LYS A 1 99 ? -1.52 -24.859 -2.566 1 62.91 99 LYS A O 1
ATOM 795 N N . ILE A 1 100 ? -3.07 -23.859 -1.31 1 65.25 100 ILE A N 1
ATOM 796 C CA . ILE A 1 100 ? -2.152 -22.875 -0.747 1 65.25 100 ILE A CA 1
ATOM 797 C C . ILE A 1 100 ? -1.314 -23.531 0.355 1 65.25 100 ILE A C 1
ATOM 799 O O . ILE A 1 100 ? -1.858 -24.047 1.33 1 65.25 100 ILE A O 1
ATOM 803 N N . ASP A 1 101 ? -0.044 -23.594 0.02 1 67.25 101 ASP A N 1
ATOM 804 C CA . ASP A 1 101 ? 0.849 -24.203 1.007 1 67.25 101 ASP A CA 1
ATOM 805 C C . ASP A 1 101 ? 0.944 -23.328 2.26 1 67.25 101 ASP A C 1
ATOM 807 O O . ASP A 1 101 ? 0.949 -23.844 3.379 1 67.25 101 ASP A O 1
ATOM 811 N N . SER A 1 102 ? 1.058 -22.047 2.002 1 80.88 102 SER A N 1
ATOM 812 C CA . SER A 1 102 ? 1.194 -21.172 3.158 1 80.88 102 SER A CA 1
ATOM 813 C C . SER A 1 102 ? 0.783 -19.734 2.814 1 80.88 102 SER A C 1
ATOM 815 O O . SER A 1 102 ? 0.886 -19.312 1.661 1 80.88 102 SER A O 1
ATOM 817 N N . ALA A 1 103 ? 0.205 -19.141 3.742 1 88.56 103 ALA A N 1
ATOM 818 C CA . ALA A 1 103 ? -0.099 -17.703 3.691 1 88.56 103 ALA A CA 1
ATOM 819 C C . ALA A 1 103 ? 0.312 -17.016 4.988 1 88.56 103 ALA A C 1
ATOM 821 O O . ALA A 1 103 ? -0.025 -17.469 6.082 1 88.56 103 ALA A O 1
ATOM 822 N N . LYS A 1 104 ? 1.12 -16.078 4.855 1 93.81 104 LYS A N 1
ATOM 823 C CA . LYS A 1 104 ? 1.588 -15.32 6.004 1 93.81 104 LYS A CA 1
ATOM 824 C C . LYS A 1 104 ? 1.304 -13.828 5.828 1 93.81 104 LYS A C 1
ATOM 826 O O . LYS A 1 104 ? 1.526 -13.273 4.75 1 93.81 104 LYS A O 1
ATOM 831 N N . TYR A 1 105 ? 0.748 -13.258 6.797 1 94.75 105 TYR A N 1
ATOM 832 C CA . TYR A 1 105 ? 0.491 -11.82 6.805 1 94.75 105 TYR A CA 1
ATOM 833 C C . TYR A 1 105 ? 1.275 -11.133 7.914 1 94.75 105 TYR A C 1
ATOM 835 O O . TYR A 1 105 ? 0.986 -11.32 9.094 1 94.75 105 TYR A O 1
ATOM 843 N N . GLU A 1 106 ? 2.281 -10.336 7.516 1 94.44 106 GLU A N 1
ATOM 844 C CA . GLU A 1 106 ? 3.164 -9.641 8.453 1 94.44 106 GLU A CA 1
ATOM 845 C C . GLU A 1 106 ? 3.527 -8.25 7.938 1 94.44 106 GLU A C 1
ATOM 847 O O . GLU A 1 106 ? 3.838 -8.078 6.758 1 94.44 106 GLU A O 1
ATOM 852 N N . ASP A 1 107 ? 3.359 -7.285 8.789 1 93.69 107 ASP A N 1
ATOM 853 C CA . ASP A 1 107 ? 3.779 -5.918 8.5 1 93.69 107 ASP A CA 1
ATOM 854 C C . ASP A 1 107 ? 3.068 -5.375 7.262 1 93.69 107 ASP A C 1
ATOM 856 O O . ASP A 1 107 ? 3.688 -4.727 6.418 1 93.69 107 ASP A O 1
ATOM 860 N N . GLY A 1 108 ? 1.871 -5.77 7.141 1 95.62 108 GLY A N 1
ATOM 861 C CA . GLY A 1 108 ? 1.042 -5.25 6.062 1 95.62 108 GLY A CA 1
ATOM 862 C C . GLY A 1 108 ? 1.285 -5.941 4.734 1 95.62 108 GLY A C 1
ATOM 863 O O . GLY A 1 108 ? 0.818 -5.48 3.693 1 95.62 108 GLY A O 1
ATOM 864 N N . VAL A 1 109 ? 2.07 -7.031 4.816 1 97 109 VAL A N 1
ATOM 865 C CA . VAL A 1 109 ? 2.404 -7.758 3.594 1 97 109 VAL A CA 1
ATOM 866 C C . VAL A 1 109 ? 1.887 -9.188 3.688 1 97 109 VAL A C 1
ATOM 868 O O . VAL A 1 109 ? 2.18 -9.906 4.652 1 97 109 VAL A O 1
ATOM 871 N N . LEU A 1 110 ? 1.144 -9.555 2.676 1 96.31 110 LEU A N 1
ATOM 872 C CA . LEU A 1 110 ? 0.647 -10.922 2.562 1 96.31 110 LEU A CA 1
ATOM 873 C C . LEU A 1 110 ? 1.515 -11.734 1.609 1 96.31 110 LEU A C 1
ATOM 875 O O . LEU A 1 110 ? 1.735 -11.328 0.465 1 96.31 110 LEU A O 1
ATOM 879 N N . THR A 1 111 ? 1.99 -12.844 2.104 1 95.62 111 THR A N 1
ATOM 880 C CA . THR A 1 111 ? 2.822 -13.719 1.283 1 95.62 111 THR A CA 1
ATOM 881 C C . THR A 1 111 ? 2.184 -15.094 1.142 1 95.62 111 THR A C 1
ATOM 883 O O . THR A 1 111 ? 1.86 -15.742 2.141 1 95.62 111 THR A O 1
ATOM 886 N N . LEU A 1 112 ? 2.039 -15.484 -0.071 1 93.25 112 LEU A N 1
ATOM 887 C CA . LEU A 1 112 ? 1.497 -16.797 -0.396 1 93.25 112 LEU A CA 1
ATOM 888 C C . LEU A 1 112 ? 2.518 -17.641 -1.161 1 93.25 112 LEU A C 1
ATOM 890 O O . LEU A 1 112 ? 3.217 -17.125 -2.037 1 93.25 112 LEU A O 1
ATOM 894 N N . VAL A 1 113 ? 2.488 -18.906 -0.831 1 91.06 113 VAL A N 1
ATOM 895 C CA . VAL A 1 113 ? 3.309 -19.859 -1.583 1 91.06 113 VAL A CA 1
ATOM 896 C C . VAL A 1 113 ? 2.438 -20.984 -2.105 1 91.06 113 VAL A C 1
ATOM 898 O O . VAL A 1 113 ? 1.769 -21.672 -1.329 1 91.06 113 VAL A O 1
ATOM 901 N N . ILE A 1 114 ? 2.48 -21.172 -3.371 1 87.38 114 ILE A N 1
ATOM 902 C CA . ILE A 1 114 ? 1.67 -22.188 -4.043 1 87.38 114 ILE A CA 1
ATOM 903 C C . ILE A 1 114 ? 2.578 -23.188 -4.754 1 87.38 114 ILE A C 1
ATOM 905 O O . ILE A 1 114 ? 3.35 -22.812 -5.641 1 87.38 114 ILE A O 1
ATOM 909 N N . PRO A 1 115 ? 2.492 -24.375 -4.402 1 84.38 115 PRO A N 1
ATOM 910 C CA . PRO A 1 115 ? 3.301 -25.375 -5.102 1 84.38 115 PRO A CA 1
ATOM 911 C C . PRO A 1 115 ? 2.912 -25.531 -6.57 1 84.38 115 PRO A C 1
ATOM 913 O O . PRO A 1 115 ? 1.73 -25.453 -6.91 1 84.38 115 PRO A O 1
ATOM 916 N N . VAL A 1 116 ? 3.961 -25.562 -7.461 1 77.19 116 VAL A N 1
ATOM 917 C CA . VAL A 1 116 ? 3.736 -25.734 -8.891 1 77.19 116 VAL A CA 1
ATOM 918 C C . VAL A 1 116 ? 4.016 -27.188 -9.281 1 77.19 116 VAL A C 1
ATOM 920 O O . VAL A 1 116 ? 5 -27.781 -8.836 1 77.19 116 VAL A O 1
ATOM 923 N N . THR A 1 117 ? 3.029 -28.031 -9.547 1 66.25 117 THR A N 1
ATOM 924 C CA . THR A 1 117 ? 3.234 -29.406 -9.977 1 66.25 117 THR A CA 1
ATOM 925 C C . THR A 1 117 ? 3.773 -29.453 -11.406 1 66.25 117 THR A C 1
ATOM 927 O O . THR A 1 117 ? 3.328 -28.688 -12.266 1 66.25 117 THR A O 1
ATOM 930 N N . LYS A 1 118 ? 5.047 -29.766 -11.562 1 55.81 118 LYS A N 1
ATOM 931 C CA . LYS A 1 118 ? 5.691 -29.984 -12.859 1 55.81 118 LYS A CA 1
ATOM 932 C C . LYS A 1 118 ? 4.863 -30.938 -13.727 1 55.81 118 LYS A C 1
ATOM 934 O O . LYS A 1 118 ? 4.492 -32.031 -13.289 1 55.81 118 LYS A O 1
ATOM 939 N N . LYS A 1 119 ? 3.861 -30.484 -14.367 1 51.62 119 LYS A N 1
ATOM 940 C CA . LYS A 1 119 ? 3.312 -31.469 -15.297 1 51.62 119 LYS A CA 1
ATOM 941 C C . LYS A 1 119 ? 4.352 -31.875 -16.344 1 51.62 119 LYS A C 1
ATOM 943 O O . LYS A 1 119 ? 4.406 -31.297 -17.422 1 51.62 119 LYS A O 1
ATOM 948 N N . GLY A 1 120 ? 5.598 -31.688 -16.297 1 44.88 120 GLY A N 1
ATOM 949 C CA . GLY A 1 120 ? 6.18 -32.219 -17.531 1 44.88 120 GLY A CA 1
ATOM 950 C C . GLY A 1 120 ? 5.812 -33.656 -17.797 1 44.88 120 GLY A C 1
ATOM 951 O O . GLY A 1 120 ? 6.125 -34.531 -17 1 44.88 120 GLY A O 1
ATOM 952 N N . LYS A 1 121 ? 4.582 -33.875 -18.25 1 43.81 121 LYS A N 1
ATOM 953 C CA . LYS A 1 121 ? 4.336 -35.188 -18.844 1 43.81 121 LYS A CA 1
ATOM 954 C C . LYS A 1 121 ? 5.398 -35.531 -19.891 1 43.81 121 LYS A C 1
ATOM 956 O O . LYS A 1 121 ? 5.629 -34.75 -20.812 1 43.81 121 LYS A O 1
ATOM 961 N N . ASP A 1 122 ? 6.512 -36.094 -19.453 1 41.56 122 ASP A N 1
ATOM 962 C CA . ASP A 1 122 ? 7.359 -36.781 -20.422 1 41.56 122 ASP A CA 1
ATOM 963 C C . ASP A 1 122 ? 6.52 -37.531 -21.453 1 41.56 122 ASP A C 1
ATOM 965 O O . ASP A 1 122 ? 5.691 -38.375 -21.109 1 41.56 122 ASP A O 1
ATOM 969 N N . ILE A 1 123 ? 6.043 -36.812 -22.375 1 42.91 123 ILE A N 1
ATOM 970 C CA . ILE A 1 123 ? 5.465 -37.531 -23.5 1 42.91 123 ILE A CA 1
ATOM 971 C C . ILE A 1 123 ? 6.434 -38.625 -23.938 1 42.91 123 ILE A C 1
ATOM 973 O O . ILE A 1 123 ? 7.543 -38.344 -24.391 1 42.91 123 ILE A O 1
ATOM 977 N N . SER A 1 124 ? 6.512 -39.688 -23.25 1 39.03 124 SER A N 1
ATOM 978 C CA . SER A 1 124 ? 7.176 -40.844 -23.812 1 39.03 124 SER A CA 1
ATOM 979 C C . SER A 1 124 ? 6.633 -41.188 -25.188 1 39.03 124 SER A C 1
ATOM 981 O O . SER A 1 124 ? 5.422 -41.312 -25.375 1 39.03 124 SER A O 1
ATOM 983 N N . ILE A 1 125 ? 7.289 -40.656 -26.188 1 41.81 125 ILE A N 1
ATOM 984 C CA . ILE A 1 125 ? 7.035 -41.219 -27.5 1 41.81 125 ILE A CA 1
ATOM 985 C C . ILE A 1 125 ? 7.273 -42.719 -27.453 1 41.81 125 ILE A C 1
ATOM 987 O O . ILE A 1 125 ? 8.352 -43.188 -27.047 1 41.81 125 ILE A O 1
ATOM 991 N N . GLU A 1 126 ? 6.281 -43.438 -27.172 1 38.56 126 GLU A N 1
ATOM 992 C CA . GLU A 1 126 ? 6.477 -44.781 -27.688 1 38.56 126 GLU A CA 1
ATOM 993 C C . GLU A 1 126 ? 6.723 -44.781 -29.188 1 38.56 126 GLU A C 1
ATOM 995 O O . GLU A 1 126 ? 6.141 -43.969 -29.922 1 38.56 126 GLU A O 1
ATOM 1000 N N . MET B 1 1 ? 1.304 -21.703 -21.375 1 63.59 1 MET B N 1
ATOM 1001 C CA . MET B 1 1 ? 1.795 -21.281 -20.078 1 63.59 1 MET B CA 1
ATOM 1002 C C . MET B 1 1 ? 2.926 -20.266 -20.219 1 63.59 1 MET B C 1
ATOM 1004 O O . MET B 1 1 ? 2.93 -19.234 -19.547 1 63.59 1 MET B O 1
ATOM 1008 N N . GLY B 1 2 ? 3.598 -20.438 -21.297 1 70.75 2 GLY B N 1
ATOM 1009 C CA . GLY B 1 2 ? 4.727 -19.562 -21.562 1 70.75 2 GLY B CA 1
ATOM 1010 C C . GLY B 1 2 ? 4.312 -18.156 -21.969 1 70.75 2 GLY B C 1
ATOM 10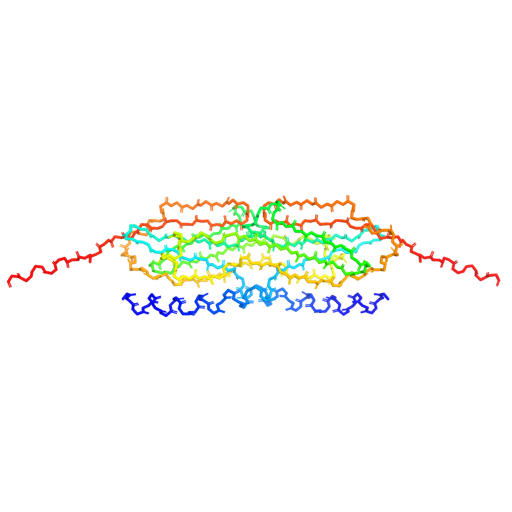11 O O . GLY B 1 2 ? 4.828 -17.172 -21.438 1 70.75 2 GLY B O 1
ATOM 1012 N N . LEU B 1 3 ? 3.271 -18.156 -22.75 1 76.31 3 LEU B N 1
ATOM 1013 C CA . LEU B 1 3 ? 2.814 -16.859 -23.234 1 76.31 3 LEU B CA 1
ATOM 1014 C C . LEU B 1 3 ? 2.174 -16.047 -22.125 1 76.31 3 LEU B C 1
ATOM 1016 O O . LEU B 1 3 ? 2.41 -14.844 -22.016 1 76.31 3 LEU B O 1
ATOM 1020 N N . VAL B 1 4 ? 1.391 -16.766 -21.359 1 76.19 4 VAL B N 1
ATOM 1021 C CA . VAL B 1 4 ? 0.725 -16.094 -20.25 1 76.19 4 VAL B CA 1
ATOM 1022 C C . VAL B 1 4 ? 1.767 -15.5 -19.312 1 76.19 4 VAL B C 1
ATOM 1024 O O . VAL B 1 4 ? 1.635 -14.352 -18.875 1 76.19 4 VAL B O 1
ATOM 1027 N N . LYS B 1 5 ? 2.807 -16.219 -19.094 1 78.62 5 LYS B N 1
ATOM 1028 C CA . LYS B 1 5 ? 3.889 -15.75 -18.234 1 78.62 5 LYS B CA 1
ATOM 1029 C C . LYS B 1 5 ? 4.523 -14.477 -18.781 1 78.62 5 LYS B C 1
ATOM 1031 O O . LYS B 1 5 ? 4.809 -13.547 -18.031 1 78.62 5 LYS B O 1
ATOM 1036 N N . GLU B 1 6 ? 4.672 -14.438 -20.094 1 82.31 6 GLU B N 1
ATOM 1037 C CA . GLU B 1 6 ? 5.301 -13.281 -20.734 1 82.31 6 GLU B CA 1
ATOM 1038 C C . GLU B 1 6 ? 4.41 -12.047 -20.641 1 82.31 6 GLU B C 1
ATOM 1040 O O . GLU B 1 6 ? 4.898 -10.938 -20.438 1 82.31 6 GLU B O 1
ATOM 1045 N N . VAL B 1 7 ? 3.207 -12.297 -20.844 1 81.75 7 VAL B N 1
ATOM 1046 C CA . VAL B 1 7 ? 2.262 -11.188 -20.781 1 81.75 7 VAL B CA 1
ATOM 1047 C C . VAL B 1 7 ? 2.223 -10.609 -19.375 1 81.75 7 VAL B C 1
ATOM 1049 O O . VAL B 1 7 ? 2.289 -9.391 -19.188 1 81.75 7 VAL B O 1
ATOM 1052 N N . ILE B 1 8 ? 2.229 -11.43 -18.375 1 83 8 ILE B N 1
ATOM 1053 C CA . ILE B 1 8 ? 2.18 -11.008 -16.984 1 83 8 ILE B CA 1
ATOM 1054 C C . ILE B 1 8 ? 3.461 -10.25 -16.625 1 83 8 ILE B C 1
ATOM 1056 O O . ILE B 1 8 ? 3.416 -9.227 -15.945 1 83 8 ILE B O 1
ATOM 1060 N N . LYS B 1 9 ? 4.496 -10.789 -17.125 1 81.75 9 LYS B N 1
ATOM 1061 C CA . LYS B 1 9 ? 5.781 -10.148 -16.891 1 81.75 9 LYS B CA 1
ATOM 1062 C C . LYS B 1 9 ? 5.812 -8.734 -17.469 1 81.75 9 LYS B C 1
ATOM 1064 O O . LYS B 1 9 ? 6.293 -7.801 -16.828 1 81.75 9 LYS B O 1
ATOM 1069 N N . GLU B 1 10 ? 5.305 -8.57 -18.625 1 81.75 10 GLU B N 1
ATOM 1070 C CA . GLU B 1 10 ? 5.312 -7.277 -19.312 1 81.75 10 GLU B CA 1
ATOM 1071 C C . GLU B 1 10 ? 4.41 -6.273 -18.594 1 81.75 10 GLU B C 1
ATOM 1073 O O . GLU B 1 10 ? 4.801 -5.125 -18.375 1 81.75 10 GLU B O 1
ATOM 1078 N N . ILE B 1 11 ? 3.336 -6.695 -18.156 1 81.69 11 ILE B N 1
ATOM 1079 C CA . ILE B 1 11 ? 2.393 -5.828 -17.469 1 81.69 11 ILE B CA 1
ATOM 1080 C C . ILE B 1 11 ? 2.93 -5.488 -16.078 1 81.69 11 ILE B C 1
ATOM 1082 O O . ILE B 1 11 ? 2.859 -4.336 -15.641 1 81.69 11 ILE B O 1
ATOM 1086 N N . GLY B 1 12 ? 3.521 -6.473 -15.469 1 80.44 12 GLY B N 1
ATOM 1087 C CA . GLY B 1 12 ? 4.043 -6.297 -14.117 1 80.44 12 GLY B CA 1
ATOM 1088 C C . GLY B 1 12 ? 5.195 -5.312 -14.055 1 80.44 12 GLY B C 1
ATOM 1089 O O . GLY B 1 12 ? 5.324 -4.566 -13.078 1 80.44 12 GLY B O 1
ATOM 1090 N N . ASN B 1 13 ? 6.043 -5.359 -15.078 1 74.06 13 ASN B N 1
ATOM 1091 C CA . ASN B 1 13 ? 7.184 -4.449 -15.109 1 74.06 13 ASN B CA 1
ATOM 1092 C C . ASN B 1 13 ? 6.738 -3 -15.273 1 74.06 13 ASN B C 1
ATOM 1094 O O . ASN B 1 13 ? 7.277 -2.105 -14.609 1 74.06 13 ASN B O 1
ATOM 1098 N N . LYS B 1 14 ? 5.82 -2.723 -16.094 1 76.75 14 LYS B N 1
ATOM 1099 C CA . LYS B 1 14 ? 5.328 -1.375 -16.375 1 76.75 14 LYS B CA 1
ATOM 1100 C C . LYS B 1 14 ? 4.473 -0.854 -15.227 1 76.75 14 LYS B C 1
ATOM 1102 O O . LYS B 1 14 ? 4.344 0.358 -15.039 1 76.75 14 LYS B O 1
ATOM 1107 N N . SER B 1 15 ? 4.293 -1.828 -14.312 1 88.44 15 SER B N 1
ATOM 1108 C CA . SER B 1 15 ? 3.352 -1.454 -13.266 1 88.44 15 SER B CA 1
ATOM 1109 C C . SER B 1 15 ? 4.078 -0.892 -12.047 1 88.44 15 SER B C 1
ATOM 1111 O O . SER B 1 15 ? 3.57 0.012 -11.375 1 88.44 15 SER B O 1
ATOM 1113 N N . ARG B 1 16 ? 5.344 -1.263 -11.883 1 9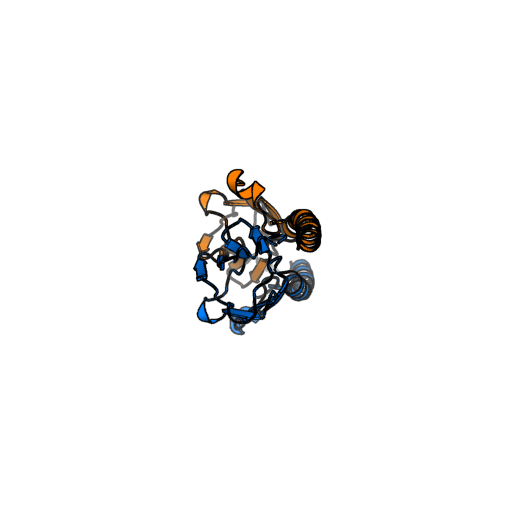0.31 16 ARG B N 1
ATOM 1114 C CA . ARG B 1 16 ? 6.051 -0.737 -10.719 1 90.31 16 ARG B CA 1
ATOM 1115 C C . ARG B 1 16 ? 6.191 0.779 -10.797 1 90.31 16 ARG B C 1
ATOM 1117 O O . ARG B 1 16 ? 5.988 1.48 -9.805 1 90.31 16 ARG B O 1
ATOM 1124 N N . GLU B 1 17 ? 6.527 1.188 -11.984 1 90.81 17 GLU B N 1
ATOM 1125 C CA . GLU B 1 17 ? 6.676 2.627 -12.188 1 90.81 17 GLU B CA 1
ATOM 1126 C C . GLU B 1 17 ? 5.379 3.363 -11.875 1 90.81 17 GLU B C 1
ATOM 1128 O O . GLU B 1 17 ? 5.398 4.434 -11.266 1 90.81 17 GLU B O 1
ATOM 1133 N N . PHE B 1 18 ? 4.371 2.771 -12.367 1 93.75 18 PHE B N 1
ATOM 1134 C CA . PHE B 1 18 ? 3.062 3.354 -12.094 1 93.75 18 PHE B CA 1
ATOM 1135 C C . PHE B 1 18 ? 2.809 3.439 -10.594 1 93.75 18 PHE B C 1
ATOM 1137 O O . PHE B 1 18 ? 2.436 4.496 -10.086 1 93.75 18 PHE B O 1
ATOM 1144 N N . TYR B 1 19 ? 3.025 2.342 -9.93 1 94.81 19 TYR B N 1
ATOM 1145 C CA . TYR B 1 19 ? 2.762 2.289 -8.492 1 94.81 19 TYR B CA 1
ATOM 1146 C C . TYR B 1 19 ? 3.684 3.234 -7.734 1 94.81 19 TYR B C 1
ATOM 1148 O O . TYR B 1 19 ? 3.26 3.893 -6.781 1 94.81 19 TYR B O 1
ATOM 1156 N N . GLU B 1 20 ? 4.926 3.293 -8.18 1 93.94 20 GLU B N 1
ATOM 1157 C CA . GLU B 1 20 ? 5.859 4.207 -7.531 1 93.94 20 GLU B CA 1
ATOM 1158 C C . GLU B 1 20 ? 5.426 5.66 -7.711 1 93.94 20 GLU B C 1
ATOM 1160 O O . GLU B 1 20 ? 5.727 6.508 -6.871 1 93.94 20 GLU B O 1
ATOM 1165 N N . PHE B 1 21 ? 4.691 5.863 -8.695 1 93.62 21 PHE B N 1
ATOM 1166 C CA . PHE B 1 21 ? 4.219 7.211 -8.984 1 93.62 21 PHE B CA 1
ATOM 1167 C C . PHE B 1 21 ? 3.018 7.562 -8.109 1 93.62 21 PHE B C 1
ATOM 1169 O O . PHE B 1 21 ? 2.908 8.688 -7.621 1 93.62 21 PHE B O 1
ATOM 1176 N N . VAL B 1 22 ? 2.184 6.598 -7.879 1 93.44 22 VAL B N 1
ATOM 1177 C CA . VAL B 1 22 ? 0.913 6.945 -7.254 1 93.44 22 VAL B CA 1
ATOM 1178 C C . VAL B 1 22 ? 0.965 6.633 -5.762 1 93.44 22 VAL B C 1
ATOM 1180 O O . VAL B 1 22 ? 0.162 7.148 -4.98 1 93.44 22 VAL B O 1
ATOM 1183 N N . LEU B 1 23 ? 1.845 5.77 -5.398 1 94.62 23 LEU B N 1
ATOM 1184 C CA . LEU B 1 23 ? 1.936 5.383 -3.994 1 94.62 23 LEU B CA 1
ATOM 1185 C C . LEU B 1 23 ? 2.865 6.32 -3.23 1 94.62 23 LEU B C 1
ATOM 1187 O O . LEU B 1 23 ? 3.73 6.965 -3.828 1 94.62 23 LEU B O 1
ATOM 1191 N N . PRO B 1 24 ? 2.58 6.523 -1.923 1 96 24 PRO B N 1
ATOM 1192 C CA . PRO B 1 24 ? 1.669 5.789 -1.042 1 96 24 PRO B CA 1
ATOM 1193 C C . PRO B 1 24 ? 0.357 6.531 -0.798 1 96 24 PRO B C 1
ATOM 1195 O O . PRO B 1 24 ? 0.314 7.762 -0.881 1 96 24 PRO B O 1
ATOM 1198 N N . PRO B 1 25 ? -0.749 5.777 -0.513 1 95.56 25 PRO B N 1
ATOM 1199 C CA . PRO B 1 25 ? -1.973 6.445 -0.067 1 95.56 25 PRO B CA 1
ATOM 1200 C C . PRO B 1 25 ? -1.825 7.086 1.312 1 95.56 25 PRO B C 1
ATOM 1202 O O . PRO B 1 25 ? -1.149 6.535 2.184 1 95.56 25 PRO B O 1
ATOM 1205 N N . ILE B 1 26 ? -2.521 8.156 1.503 1 94.69 26 ILE B N 1
ATOM 1206 C CA . ILE B 1 26 ? -2.352 8.93 2.729 1 94.69 26 ILE B CA 1
ATOM 1207 C C . ILE B 1 26 ? -3.711 9.406 3.232 1 94.69 26 ILE B C 1
ATOM 1209 O O . ILE B 1 26 ? -4.512 9.953 2.465 1 94.69 26 ILE B O 1
ATOM 1213 N N . ASP B 1 27 ? -3.922 9.195 4.52 1 94.25 27 ASP B N 1
ATOM 1214 C CA . ASP B 1 27 ? -5.031 9.836 5.211 1 94.25 27 ASP B CA 1
ATOM 1215 C C . ASP B 1 27 ? -4.535 10.977 6.098 1 94.25 27 ASP B C 1
ATOM 1217 O O . ASP B 1 27 ? -3.469 10.875 6.707 1 94.25 27 ASP B O 1
ATOM 1221 N N . MET B 1 28 ? -5.316 12.008 6.141 1 92.88 28 MET B N 1
ATOM 1222 C CA . MET B 1 28 ? -5.016 13.109 7.047 1 92.88 28 MET B CA 1
ATOM 1223 C C . MET B 1 28 ? -6.23 13.461 7.898 1 92.88 28 MET B C 1
ATOM 1225 O O . MET B 1 28 ? -7.34 13.602 7.379 1 92.88 28 MET B O 1
ATOM 1229 N N . TYR B 1 29 ? -5.953 13.57 9.148 1 91.62 29 TYR B N 1
ATOM 1230 C CA . TYR B 1 29 ? -6.953 13.984 10.125 1 91.62 29 TYR B CA 1
ATOM 1231 C C . TYR B 1 29 ? -6.547 15.289 10.805 1 91.62 29 TYR B C 1
ATOM 1233 O O . TYR B 1 29 ? -5.484 15.359 11.422 1 91.62 29 TYR B O 1
ATOM 1241 N N . LEU B 1 30 ? -7.426 16.281 10.703 1 88.56 30 LEU B N 1
ATOM 1242 C CA . LEU B 1 30 ? -7.098 17.578 11.289 1 88.56 30 LEU B CA 1
ATOM 1243 C C . LEU B 1 30 ? -8.094 17.953 12.383 1 88.56 30 LEU B C 1
ATOM 1245 O O . LEU B 1 30 ? -9.305 17.969 12.141 1 88.56 30 LEU B O 1
ATOM 1249 N N . ASN B 1 31 ? -7.598 18.094 13.523 1 85.19 31 ASN B N 1
ATOM 1250 C CA . ASN B 1 31 ? -8.375 18.656 14.617 1 85.19 31 ASN B CA 1
ATOM 1251 C C . ASN B 1 31 ? -7.75 19.953 15.148 1 85.19 31 ASN B C 1
ATOM 1253 O O . ASN B 1 31 ? -6.777 20.453 14.578 1 85.19 31 ASN B O 1
ATOM 1257 N N . ASP B 1 32 ? -8.336 20.469 16.203 1 81.31 32 ASP B N 1
ATOM 1258 C CA . ASP B 1 32 ? -7.895 21.766 16.719 1 81.31 32 ASP B CA 1
ATOM 1259 C C . ASP B 1 32 ? -6.492 21.672 17.312 1 81.31 32 ASP B C 1
ATOM 1261 O O . ASP B 1 32 ? -5.754 22.656 17.344 1 81.31 32 ASP B O 1
ATOM 1265 N N . ASP B 1 33 ? -6.059 20.531 17.641 1 82.25 33 ASP B N 1
ATOM 1266 C CA . ASP B 1 33 ? -4.832 20.391 18.422 1 82.25 33 ASP B CA 1
ATOM 1267 C C . ASP B 1 33 ? -3.707 19.797 17.578 1 82.25 33 ASP B C 1
ATOM 1269 O O . ASP B 1 33 ? -2.531 20.094 17.797 1 82.25 33 ASP B O 1
ATOM 1273 N N . ASN B 1 34 ? -4.164 18.938 16.641 1 87.25 34 ASN B N 1
ATOM 1274 C CA . ASN B 1 34 ? -3.1 18.25 15.938 1 87.25 34 ASN B CA 1
ATOM 1275 C C . ASN B 1 34 ? -3.543 17.812 14.539 1 87.25 34 ASN B C 1
ATOM 1277 O O . ASN B 1 34 ? -4.738 17.781 14.25 1 87.25 34 ASN B O 1
ATOM 1281 N N . LEU B 1 35 ? -2.578 17.578 13.75 1 90.19 35 LEU B N 1
ATOM 1282 C CA . LEU B 1 35 ? -2.715 16.922 12.453 1 90.19 35 LEU B CA 1
ATOM 1283 C C . LEU B 1 35 ? -2.125 15.508 12.5 1 90.19 35 LEU B C 1
ATOM 1285 O O . LEU B 1 35 ? -0.943 15.336 12.805 1 90.19 35 LEU B O 1
ATOM 1289 N N . LYS B 1 36 ? -2.986 14.562 12.266 1 92.31 36 LYS B N 1
ATOM 1290 C CA . LYS B 1 36 ? -2.535 13.18 12.164 1 92.31 36 LYS B CA 1
ATOM 1291 C C . LYS B 1 36 ? -2.439 12.734 10.711 1 92.31 36 LYS B C 1
ATOM 1293 O O . LYS B 1 36 ? -3.4 12.867 9.953 1 92.31 36 LYS B O 1
ATOM 1298 N N . VAL B 1 37 ? -1.296 12.25 10.336 1 93.44 37 VAL B N 1
ATOM 1299 C CA . VAL B 1 37 ? -1.05 11.758 8.984 1 93.44 37 VAL B CA 1
ATOM 1300 C C . VAL B 1 37 ? -0.767 10.258 9.023 1 93.44 37 VAL B C 1
ATOM 1302 O O . VAL B 1 37 ? 0.113 9.805 9.758 1 93.44 37 VAL B O 1
ATOM 1305 N N . VAL B 1 38 ? -1.55 9.539 8.273 1 95.25 38 VAL B N 1
ATOM 1306 C CA . VAL B 1 38 ? -1.4 8.086 8.227 1 95.25 38 VAL B CA 1
ATOM 1307 C C . VAL B 1 38 ? -1.021 7.652 6.809 1 95.25 38 VAL B C 1
ATOM 1309 O O . VAL B 1 38 ? -1.755 7.914 5.855 1 95.25 38 VAL B O 1
ATOM 1312 N N . ILE B 1 39 ? 0.101 6.969 6.645 1 96.12 39 ILE B N 1
ATOM 1313 C CA . ILE B 1 39 ? 0.683 6.672 5.34 1 96.12 39 ILE B CA 1
ATOM 1314 C C . ILE B 1 39 ? 0.946 5.172 5.227 1 96.12 39 ILE B C 1
ATOM 1316 O O . ILE B 1 39 ? 1.591 4.578 6.098 1 96.12 39 ILE B O 1
ATOM 1320 N N . ASP B 1 40 ? 0.52 4.586 4.188 1 97.12 40 ASP B N 1
ATOM 1321 C CA . ASP B 1 40 ? 0.757 3.166 3.951 1 97.12 40 ASP B CA 1
ATOM 1322 C C . ASP B 1 40 ? 2.088 2.943 3.238 1 97.12 40 ASP B C 1
ATOM 1324 O O . ASP B 1 40 ? 2.227 3.266 2.055 1 97.12 40 ASP B O 1
ATOM 1328 N N . ILE B 1 41 ? 3.059 2.332 3.934 1 96.56 41 ILE B N 1
ATOM 1329 C CA . ILE B 1 41 ? 4.371 2.043 3.363 1 96.56 41 ILE B CA 1
ATOM 1330 C C . ILE B 1 41 ? 4.793 0.624 3.736 1 96.56 41 ILE B C 1
ATOM 1332 O O . ILE B 1 41 ? 5.797 0.429 4.426 1 96.56 41 ILE B O 1
ATOM 1336 N N . PRO B 1 42 ? 4.121 -0.301 3.273 1 96.62 42 PRO B N 1
ATOM 1337 C CA . PRO B 1 42 ? 4.48 -1.673 3.637 1 96.62 42 PRO B CA 1
ATOM 1338 C C . PRO B 1 42 ? 5.75 -2.154 2.939 1 96.62 42 PRO B C 1
ATOM 1340 O O . PRO B 1 42 ? 6.066 -1.692 1.84 1 96.62 42 PRO B O 1
ATOM 1343 N N . GLY B 1 43 ? 6.414 -3.121 3.543 1 94.12 43 GLY B N 1
ATOM 1344 C CA . GLY B 1 43 ? 7.523 -3.797 2.891 1 94.12 43 GLY B CA 1
ATOM 1345 C C . GLY B 1 43 ? 8.852 -3.104 3.107 1 94.12 43 GLY B C 1
ATOM 1346 O O . GLY B 1 43 ? 9.883 -3.551 2.596 1 94.12 43 GLY B O 1
ATOM 1347 N N . PHE B 1 44 ? 8.766 -1.986 3.777 1 95.19 44 PHE B N 1
ATOM 1348 C CA . PHE B 1 44 ? 9.992 -1.265 4.098 1 95.19 44 PHE B CA 1
ATOM 1349 C C . PHE B 1 44 ? 10.328 -1.407 5.578 1 95.19 44 PHE B C 1
ATOM 1351 O O . PHE B 1 44 ? 9.438 -1.619 6.406 1 95.19 44 PHE B O 1
ATOM 1358 N N . SER B 1 45 ? 11.602 -1.273 5.797 1 93.38 45 SER B N 1
ATOM 1359 C CA . SER B 1 45 ? 12.031 -1.191 7.191 1 93.38 45 SER B CA 1
ATOM 1360 C C . SER B 1 45 ? 12.008 0.249 7.691 1 93.38 45 SER B C 1
ATOM 1362 O O . SER B 1 45 ? 12.188 1.187 6.914 1 93.38 45 SER B O 1
ATOM 1364 N N . LYS B 1 46 ? 11.836 0.334 8.93 1 92.75 46 LYS B N 1
ATOM 1365 C CA . LYS B 1 46 ? 11.797 1.659 9.547 1 92.75 46 LYS B CA 1
ATOM 1366 C C . LYS B 1 46 ? 13.055 2.451 9.219 1 92.75 46 LYS B C 1
ATOM 1368 O O . LYS B 1 46 ? 12.992 3.652 8.938 1 92.75 46 LYS B O 1
ATOM 1373 N N . LYS B 1 47 ? 14.188 1.803 9.211 1 92.56 47 LYS B N 1
ATOM 1374 C CA . LYS B 1 47 ? 15.477 2.453 9 1 92.56 47 LYS B CA 1
ATOM 1375 C C . LYS B 1 47 ? 15.609 2.961 7.57 1 92.56 47 LYS B C 1
ATOM 1377 O O . LYS B 1 47 ? 16.453 3.811 7.285 1 92.56 47 LYS B O 1
ATOM 1382 N N . ASP B 1 48 ? 14.789 2.396 6.688 1 92.81 48 ASP B N 1
ATOM 1383 C CA . ASP B 1 48 ? 14.875 2.756 5.277 1 92.81 48 ASP B CA 1
ATOM 1384 C C . ASP B 1 48 ? 13.953 3.932 4.953 1 92.81 48 ASP B C 1
ATOM 1386 O O . ASP B 1 48 ? 13.898 4.387 3.807 1 92.81 48 ASP B O 1
ATOM 1390 N N . ILE B 1 49 ? 13.234 4.438 5.906 1 94.94 49 ILE B N 1
ATOM 1391 C CA . ILE B 1 49 ? 12.266 5.504 5.691 1 94.94 49 ILE B CA 1
ATOM 1392 C C . ILE B 1 49 ? 12.805 6.816 6.266 1 94.94 49 ILE B C 1
ATOM 1394 O O . ILE B 1 49 ? 13.195 6.875 7.434 1 94.94 49 ILE B O 1
ATOM 1398 N N . LYS B 1 50 ? 12.828 7.824 5.438 1 94.19 50 LYS B N 1
ATOM 1399 C CA . LYS B 1 50 ? 13.242 9.164 5.84 1 94.19 50 LYS B CA 1
ATOM 1400 C C . LYS B 1 50 ? 12.086 10.156 5.742 1 94.19 50 LYS B C 1
ATOM 1402 O O . LYS B 1 50 ? 11.414 10.227 4.711 1 94.19 50 LYS B O 1
ATOM 1407 N N . LEU B 1 51 ? 11.938 10.867 6.812 1 92.5 51 LEU B N 1
ATOM 1408 C CA . LEU B 1 51 ? 10.883 11.867 6.879 1 92.5 51 LEU B CA 1
ATOM 1409 C C . LEU B 1 51 ? 11.469 13.25 7.145 1 92.5 51 LEU B C 1
ATOM 1411 O O . LEU B 1 51 ? 12.305 13.422 8.031 1 92.5 51 LEU B O 1
ATOM 1415 N N . THR B 1 52 ? 11 14.164 6.348 1 89.31 52 THR B N 1
ATOM 1416 C CA . THR B 1 52 ? 11.414 15.547 6.582 1 89.31 52 THR B CA 1
ATOM 1417 C C . THR B 1 52 ? 10.219 16.484 6.465 1 89.31 52 THR B C 1
ATOM 1419 O O . THR B 1 52 ? 9.359 16.312 5.605 1 89.31 52 THR B O 1
ATOM 1422 N N . LEU B 1 53 ? 10.195 17.438 7.324 1 87.25 53 LEU B N 1
ATOM 1423 C CA . LEU B 1 53 ? 9.156 18.453 7.309 1 87.25 53 LEU B CA 1
ATOM 1424 C C . LEU B 1 53 ? 9.758 19.844 7.133 1 87.25 53 LEU B C 1
ATOM 1426 O O . LEU B 1 53 ? 10.547 20.281 7.965 1 87.25 53 LEU B O 1
ATOM 1430 N N . CYS B 1 54 ? 9.438 20.438 6.031 1 83.69 54 CYS B N 1
ATOM 1431 C CA . CYS B 1 54 ? 9.852 21.797 5.746 1 83.69 54 CYS B CA 1
ATOM 1432 C C . CYS B 1 54 ? 8.648 22.703 5.52 1 83.69 54 CYS B C 1
ATOM 1434 O O . CYS B 1 54 ? 8.016 22.656 4.461 1 83.69 54 CYS B O 1
ATOM 1436 N N . GLY B 1 55 ? 8.367 23.516 6.617 1 80.81 55 GLY B N 1
ATOM 1437 C CA . GLY B 1 55 ? 7.121 24.25 6.523 1 80.81 55 GLY B CA 1
ATOM 1438 C C . GLY B 1 55 ? 5.891 23.359 6.5 1 80.81 55 GLY B C 1
ATOM 1439 O O . GLY B 1 55 ? 5.699 22.547 7.398 1 80.81 55 GLY B O 1
ATOM 1440 N N . ASP B 1 56 ? 5.121 23.547 5.434 1 83 56 ASP B N 1
ATOM 1441 C CA . ASP B 1 56 ? 3.9 22.75 5.332 1 83 56 ASP B CA 1
ATOM 1442 C C . ASP B 1 56 ? 4.07 21.609 4.336 1 83 56 ASP B C 1
ATOM 1444 O O . ASP B 1 56 ? 3.086 21.047 3.859 1 83 56 ASP B O 1
ATOM 1448 N N . ILE B 1 57 ? 5.379 21.328 4.07 1 88.56 57 ILE B N 1
ATOM 1449 C CA . ILE B 1 57 ? 5.645 20.25 3.115 1 88.56 57 ILE B CA 1
ATOM 1450 C C . ILE B 1 57 ? 6.266 19.062 3.838 1 88.56 57 ILE B C 1
ATOM 1452 O O . ILE B 1 57 ? 7.34 19.172 4.43 1 88.56 57 ILE B O 1
ATOM 1456 N N . LEU B 1 58 ? 5.594 17.969 3.793 1 90.69 58 LEU B N 1
ATOM 1457 C CA . LEU B 1 58 ? 6.117 16.719 4.316 1 90.69 58 LEU B CA 1
ATOM 1458 C C . LEU B 1 58 ? 6.73 15.875 3.203 1 90.69 58 LEU B C 1
ATOM 1460 O O . LEU B 1 58 ? 6.07 15.594 2.199 1 90.69 58 LEU B O 1
ATOM 1464 N N . SER B 1 59 ? 7.992 15.508 3.352 1 93.94 59 SER B N 1
ATOM 1465 C CA . SER B 1 59 ? 8.672 14.656 2.383 1 93.94 59 SER B CA 1
ATOM 1466 C C . SER B 1 59 ? 8.898 13.258 2.947 1 93.94 59 SER B C 1
ATOM 1468 O O . SER B 1 59 ? 9.438 13.102 4.047 1 93.94 59 SER B O 1
ATOM 1470 N N . ILE B 1 60 ? 8.492 12.305 2.158 1 95.25 60 ILE B N 1
AT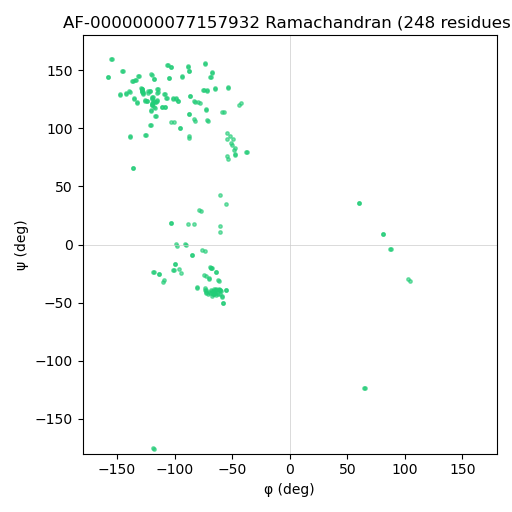OM 1471 C CA . ILE B 1 60 ? 8.688 10.906 2.535 1 95.25 60 ILE B CA 1
ATOM 1472 C C . ILE B 1 60 ? 9.555 10.211 1.491 1 95.25 60 ILE B C 1
ATOM 1474 O O . ILE B 1 60 ? 9.203 10.172 0.308 1 95.25 60 ILE B O 1
ATOM 1478 N N . GLN B 1 61 ? 10.656 9.703 1.966 1 96.62 61 GLN B N 1
ATOM 1479 C CA . GLN B 1 61 ? 11.555 8.961 1.091 1 96.62 61 GLN B CA 1
ATOM 1480 C C . GLN B 1 61 ? 11.891 7.594 1.677 1 96.62 61 GLN B C 1
ATOM 1482 O O . GLN B 1 61 ? 12.18 7.477 2.867 1 96.62 61 GLN B O 1
ATOM 1487 N N . ALA B 1 62 ? 11.773 6.621 0.873 1 96.44 62 ALA B N 1
ATOM 1488 C CA . ALA B 1 62 ? 12.148 5.27 1.28 1 96.44 62 ALA B CA 1
ATOM 1489 C C . ALA B 1 62 ? 12.742 4.488 0.109 1 96.44 62 ALA B C 1
ATOM 1491 O O . ALA B 1 62 ? 12.352 4.703 -1.044 1 96.44 62 ALA B O 1
ATOM 1492 N N . CYS B 1 63 ? 13.664 3.57 0.416 1 94.25 63 CYS B N 1
ATOM 1493 C CA . CYS B 1 63 ? 14.312 2.746 -0.602 1 94.25 63 CYS B CA 1
ATOM 1494 C C . CYS B 1 63 ? 14.641 1.363 -0.055 1 94.25 63 CYS B C 1
ATOM 1496 O O . CYS B 1 63 ? 15.172 1.238 1.05 1 94.25 63 CYS B O 1
ATOM 1498 N N . LYS B 1 64 ? 14.211 0.388 -0.809 1 88.38 64 LYS B N 1
ATOM 1499 C CA . LYS B 1 64 ? 14.617 -0.958 -0.412 1 88.38 64 LYS B CA 1
ATOM 1500 C C . LYS B 1 64 ? 15.43 -1.633 -1.51 1 88.38 64 LYS B C 1
ATOM 1502 O O . LYS B 1 64 ? 15.242 -1.354 -2.695 1 88.38 64 LYS B O 1
ATOM 1507 N N . GLU B 1 65 ? 16.328 -2.404 -1.025 1 80.62 65 GLU B N 1
ATOM 1508 C CA . GLU B 1 65 ? 17.234 -3.107 -1.939 1 80.62 65 GLU B CA 1
ATOM 1509 C C . GLU B 1 65 ? 16.516 -4.266 -2.629 1 80.62 65 GLU B C 1
ATOM 1511 O O . GLU B 1 65 ? 15.711 -4.965 -2.006 1 80.62 65 GLU B O 1
ATOM 1516 N N . VAL B 1 66 ? 16.75 -4.273 -3.945 1 74.69 66 VAL B N 1
ATOM 1517 C CA . VAL B 1 66 ? 16.203 -5.375 -4.727 1 74.69 66 VAL B CA 1
ATOM 1518 C C . VAL B 1 66 ? 17.125 -6.59 -4.633 1 74.69 66 VAL B C 1
ATOM 1520 O O . VAL B 1 66 ? 18.344 -6.457 -4.742 1 74.69 66 VAL B O 1
ATOM 1523 N N . ASP B 1 67 ? 16.484 -7.633 -4.176 1 71.19 67 ASP B N 1
ATOM 1524 C CA . ASP B 1 67 ? 17.297 -8.852 -4.184 1 71.19 67 ASP B CA 1
ATOM 1525 C C . ASP B 1 67 ? 17.484 -9.375 -5.605 1 71.19 67 ASP B C 1
ATOM 1527 O O . ASP B 1 67 ? 16.5 -9.766 -6.258 1 71.19 67 ASP B O 1
ATOM 1531 N N . GLU B 1 68 ? 18.625 -9.406 -6.102 1 68.31 68 GLU B N 1
ATOM 1532 C CA . GLU B 1 68 ? 18.969 -9.859 -7.445 1 68.31 68 GLU B CA 1
ATOM 1533 C C . GLU B 1 68 ? 18.594 -11.328 -7.641 1 68.31 68 GLU B C 1
ATOM 1535 O O . GLU B 1 68 ? 18.219 -11.734 -8.742 1 68.31 68 GLU B O 1
ATOM 1540 N N . LYS B 1 69 ? 18.797 -12.086 -6.629 1 67.88 69 LYS B N 1
ATOM 1541 C CA . LYS B 1 69 ? 18.516 -13.516 -6.738 1 67.88 69 LYS B CA 1
ATOM 1542 C C . LYS B 1 69 ? 17.047 -13.766 -7.043 1 67.88 69 LYS B C 1
ATOM 1544 O O . LYS B 1 69 ? 16.703 -14.688 -7.793 1 67.88 69 LYS B O 1
ATOM 1549 N N . GLU B 1 70 ? 16.172 -12.891 -6.566 1 72.31 70 GLU B N 1
ATOM 1550 C CA . GLU B 1 70 ? 14.734 -13.055 -6.758 1 72.31 70 GLU B CA 1
ATOM 1551 C C . GLU B 1 70 ? 14.289 -12.477 -8.102 1 72.31 70 GLU B C 1
ATOM 1553 O O . GLU B 1 70 ? 13.195 -12.781 -8.586 1 72.31 70 GLU B O 1
ATOM 1558 N N . SER B 1 71 ? 15.242 -11.82 -8.648 1 72.5 71 SER B N 1
ATOM 1559 C CA . SER B 1 71 ? 14.898 -11.109 -9.875 1 72.5 71 SER B CA 1
ATOM 1560 C C . SER B 1 71 ? 14.648 -12.078 -11.023 1 72.5 71 SER B C 1
ATOM 1562 O O . SER B 1 71 ? 13.781 -11.844 -11.867 1 72.5 71 SER B O 1
ATOM 1564 N N . GLU B 1 72 ? 15.328 -13.188 -10.922 1 74.62 72 GLU B N 1
ATOM 1565 C CA . GLU B 1 72 ? 15.195 -14.133 -12.031 1 74.62 72 GLU B CA 1
ATOM 1566 C C . GLU B 1 72 ? 13.828 -14.812 -12.008 1 74.62 72 GLU B C 1
ATOM 1568 O O . GLU B 1 72 ? 13.297 -15.172 -13.062 1 74.62 72 GLU B O 1
ATOM 1573 N N . SER B 1 73 ? 13.289 -14.906 -10.914 1 83.94 73 SER B N 1
ATOM 1574 C CA . SER B 1 73 ? 12.016 -15.617 -10.766 1 83.94 73 SER B CA 1
ATOM 1575 C C . SER B 1 73 ? 10.844 -14.641 -10.758 1 83.94 73 SER B C 1
ATOM 1577 O O . SER B 1 73 ? 9.688 -15.062 -10.727 1 83.94 73 SER B O 1
ATOM 1579 N N . LEU B 1 74 ? 11.18 -13.383 -10.852 1 83.75 74 LEU B N 1
ATOM 1580 C CA . LEU B 1 74 ? 10.148 -12.352 -10.742 1 83.75 74 LEU B CA 1
ATOM 1581 C C . LEU B 1 74 ? 9.367 -12.219 -12.039 1 83.75 74 LEU B C 1
ATOM 1583 O O . LEU B 1 74 ? 9.938 -11.875 -13.078 1 83.75 74 LEU B O 1
ATOM 1587 N N . ILE B 1 75 ? 8.125 -12.406 -11.93 1 85.38 75 ILE B N 1
ATOM 1588 C CA . ILE B 1 75 ? 7.328 -12.383 -13.156 1 85.38 75 ILE B CA 1
ATOM 1589 C C . ILE B 1 75 ? 6.387 -11.18 -13.133 1 85.38 75 ILE B C 1
ATOM 1591 O O . ILE B 1 75 ? 5.898 -10.75 -14.18 1 85.38 75 ILE B O 1
ATOM 1595 N N . SER B 1 76 ? 6.086 -10.766 -12 1 88.56 76 SER B N 1
ATOM 1596 C CA . SER B 1 76 ? 5.293 -9.555 -11.82 1 88.56 76 SER B CA 1
ATOM 1597 C C . SER B 1 76 ? 5.891 -8.664 -10.727 1 88.56 76 SER B C 1
ATOM 1599 O O . SER B 1 76 ? 6.125 -9.117 -9.609 1 88.56 76 SER B O 1
ATOM 1601 N N . LYS B 1 77 ? 6.102 -7.457 -11.141 1 90.5 77 LYS B N 1
ATOM 1602 C CA . LYS B 1 77 ? 6.785 -6.5 -10.273 1 90.5 77 LYS B CA 1
ATOM 1603 C C . LYS B 1 77 ? 5.961 -5.23 -10.102 1 90.5 77 LYS B C 1
ATOM 1605 O O . LYS B 1 77 ? 6.059 -4.305 -10.906 1 90.5 77 LYS B O 1
ATOM 1610 N N . GLN B 1 78 ? 5.168 -5.219 -9 1 93.25 78 GLN B N 1
ATOM 1611 C CA . GLN B 1 78 ? 4.305 -4.059 -8.805 1 93.25 78 GLN B CA 1
ATOM 1612 C C . GLN B 1 78 ? 4.656 -3.322 -7.516 1 93.25 78 GLN B C 1
ATOM 1614 O O . GLN B 1 78 ? 4.434 -2.113 -7.406 1 93.25 78 GLN B O 1
ATOM 1619 N N . ARG B 1 79 ? 5.25 -4.004 -6.605 1 95 79 ARG B N 1
ATOM 1620 C CA . ARG B 1 79 ? 5.57 -3.398 -5.316 1 95 79 ARG B CA 1
ATOM 1621 C C . ARG B 1 79 ? 6.715 -2.4 -5.449 1 95 79 ARG B C 1
ATOM 1623 O O . ARG B 1 79 ? 7.758 -2.721 -6.02 1 95 79 ARG B O 1
ATOM 1630 N N . PRO B 1 80 ? 6.516 -1.243 -4.879 1 94.31 80 PRO B N 1
ATOM 1631 C CA . PRO B 1 80 ? 7.566 -0.233 -5.035 1 94.31 80 PRO B CA 1
ATOM 1632 C C . PRO B 1 80 ? 8.844 -0.59 -4.285 1 94.31 80 PRO B C 1
ATOM 1634 O O . PRO B 1 80 ? 8.789 -1.145 -3.184 1 94.31 80 PRO B O 1
ATOM 1637 N N . ASN B 1 81 ? 9.898 -0.224 -4.918 1 93.31 81 ASN B N 1
ATOM 1638 C CA . ASN B 1 81 ? 11.188 -0.291 -4.234 1 93.31 81 ASN B CA 1
ATOM 1639 C C . ASN B 1 81 ? 11.609 1.075 -3.701 1 93.31 81 ASN B C 1
ATOM 1641 O O . ASN B 1 81 ? 12.516 1.168 -2.867 1 93.31 81 ASN B O 1
ATOM 1645 N N . ILE B 1 82 ? 10.93 2.074 -4.266 1 94.94 82 ILE B N 1
ATOM 1646 C CA . ILE B 1 82 ? 11.258 3.443 -3.881 1 94.94 82 ILE B CA 1
ATOM 1647 C C . ILE B 1 82 ? 9.969 4.223 -3.605 1 94.94 82 ILE B C 1
ATOM 1649 O O . ILE B 1 82 ? 8.984 4.074 -4.324 1 94.94 82 ILE B O 1
ATOM 1653 N N . ILE B 1 83 ? 10.039 4.988 -2.66 1 96.31 83 ILE B N 1
ATOM 1654 C CA . ILE B 1 83 ? 9 5.969 -2.371 1 96.31 83 ILE B CA 1
ATOM 1655 C C . ILE B 1 83 ? 9.609 7.367 -2.324 1 96.31 83 ILE B C 1
ATOM 1657 O O . ILE B 1 83 ? 10.633 7.586 -1.674 1 96.31 83 ILE B O 1
ATOM 1661 N N . ASP B 1 84 ? 9.133 8.18 -3.062 1 96.31 84 ASP B N 1
ATOM 1662 C CA . ASP B 1 84 ? 9.516 9.594 -3.061 1 96.31 84 ASP B CA 1
ATOM 1663 C C . ASP B 1 84 ? 8.289 10.484 -3.232 1 96.31 84 ASP B C 1
ATOM 1665 O O . ASP B 1 84 ? 7.898 10.805 -4.359 1 96.31 84 ASP B O 1
ATOM 1669 N N . LYS B 1 85 ? 7.746 10.883 -2.057 1 95.75 85 LYS B N 1
ATOM 1670 C CA . LYS B 1 85 ? 6.48 11.602 -2.072 1 95.75 85 LYS B CA 1
ATOM 1671 C C . LYS B 1 85 ? 6.574 12.898 -1.27 1 95.75 85 LYS B C 1
ATOM 1673 O O . LYS B 1 85 ? 7.156 12.922 -0.183 1 95.75 85 LYS B O 1
ATOM 1678 N N . LYS B 1 86 ? 6.078 13.945 -1.846 1 93.5 86 LYS B N 1
ATOM 1679 C CA . LYS B 1 86 ? 5.918 15.203 -1.131 1 93.5 86 LYS B CA 1
ATOM 1680 C C . LYS B 1 86 ? 4.445 15.57 -0.983 1 93.5 86 LYS B C 1
ATOM 1682 O O . LYS B 1 86 ? 3.691 15.539 -1.957 1 93.5 86 LYS B O 1
ATOM 1687 N N . ILE B 1 87 ? 4.113 15.945 0.197 1 89.25 87 ILE B N 1
ATOM 1688 C CA . ILE B 1 87 ? 2.715 16.234 0.497 1 89.25 87 ILE B CA 1
ATOM 1689 C C . ILE B 1 87 ? 2.604 17.609 1.145 1 89.25 87 ILE B C 1
ATOM 1691 O O . ILE B 1 87 ? 3.342 17.922 2.08 1 89.25 87 ILE B O 1
ATOM 1695 N N . ARG B 1 88 ? 1.677 18.328 0.661 1 87.38 88 ARG B N 1
ATOM 1696 C CA . ARG B 1 88 ? 1.378 19.609 1.298 1 87.38 88 ARG B CA 1
ATOM 1697 C C . ARG B 1 88 ? 0.384 19.438 2.441 1 87.38 88 ARG B C 1
ATOM 1699 O O . ARG B 1 88 ? -0.673 18.828 2.264 1 87.38 88 ARG B O 1
ATOM 1706 N N . LEU B 1 89 ? 0.722 19.922 3.523 1 87.5 89 LEU B N 1
ATOM 1707 C CA . LEU B 1 89 ? -0.132 19.797 4.699 1 87.5 89 LEU B CA 1
ATOM 1708 C C . LEU B 1 89 ? -1.044 21.016 4.844 1 87.5 89 LEU B C 1
ATOM 1710 O O . LEU B 1 89 ? -0.66 22.125 4.484 1 87.5 89 LEU B O 1
ATOM 1714 N N . PRO B 1 90 ? -2.211 20.812 5.305 1 84.56 90 PRO B N 1
ATOM 1715 C CA . PRO B 1 90 ? -3.184 21.891 5.469 1 84.56 90 PRO B CA 1
ATOM 1716 C C . PRO B 1 90 ? -2.922 22.734 6.715 1 84.56 90 PRO B C 1
ATOM 1718 O O . PRO B 1 90 ? -3.854 23.062 7.457 1 84.56 90 PRO B O 1
ATOM 1721 N N . ILE B 1 91 ? -1.747 22.859 7.137 1 74.88 91 ILE B N 1
ATOM 1722 C CA . ILE B 1 91 ? -1.433 23.656 8.32 1 74.88 91 ILE B CA 1
ATOM 1723 C C . ILE B 1 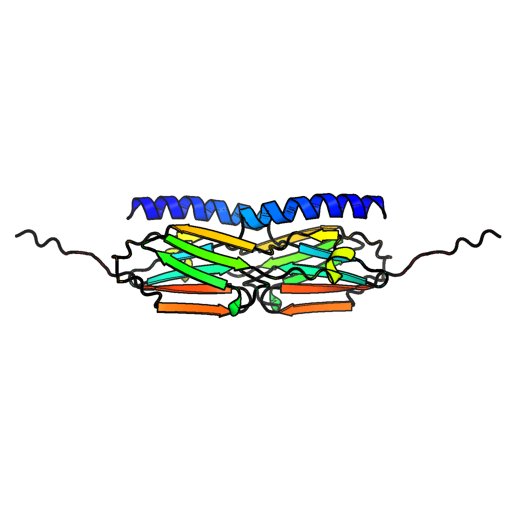91 ? -0.259 24.594 8.023 1 74.88 91 ILE B C 1
ATOM 1725 O O . ILE B 1 91 ? 0.529 24.328 7.109 1 74.88 91 ILE B O 1
ATOM 1729 N N . ASP B 1 92 ? -0.415 25.75 8.68 1 66.81 92 ASP B N 1
ATOM 1730 C CA . ASP B 1 92 ? 0.722 26.672 8.633 1 66.81 92 ASP B CA 1
ATOM 1731 C C . ASP B 1 92 ? 1.711 26.375 9.758 1 66.81 92 ASP B C 1
ATOM 1733 O O . ASP B 1 92 ? 1.329 26.312 10.93 1 66.81 92 ASP B O 1
ATOM 1737 N N . ILE B 1 93 ? 2.631 25.547 9.359 1 60.88 93 ILE B N 1
ATOM 1738 C CA . ILE B 1 93 ? 3.619 25.312 10.406 1 60.88 93 ILE B CA 1
ATOM 1739 C C . ILE B 1 93 ? 4.645 26.438 10.414 1 60.88 93 ILE B C 1
ATOM 1741 O O . ILE B 1 93 ? 5.133 26.859 9.352 1 60.88 93 ILE B O 1
ATOM 1745 N N . LYS B 1 94 ? 4.461 27.297 11.508 1 55.5 94 LYS B N 1
ATOM 1746 C CA . LYS B 1 94 ? 5.43 28.375 11.617 1 55.5 94 LYS B CA 1
ATOM 1747 C C . LYS B 1 94 ? 6.859 27.844 11.594 1 55.5 94 LYS B C 1
ATOM 1749 O O . LYS B 1 94 ? 7.125 26.75 12.094 1 55.5 94 LYS B O 1
ATOM 1754 N N . GLN B 1 95 ? 7.652 28.453 10.859 1 53.06 95 GLN B N 1
ATOM 1755 C CA . GLN B 1 95 ? 9.086 28.219 10.789 1 53.06 95 GLN B CA 1
ATOM 1756 C C . GLN B 1 95 ? 9.68 28.031 12.188 1 53.06 95 GLN B C 1
ATOM 1758 O O . GLN B 1 95 ? 9.438 28.844 13.086 1 53.06 95 GLN B O 1
ATOM 1763 N N . GLY B 1 96 ? 10.328 26.891 12.492 1 51.91 96 GLY B N 1
ATOM 1764 C CA . GLY B 1 96 ? 10.906 26.609 13.805 1 51.91 96 GLY B CA 1
ATOM 1765 C C . GLY B 1 96 ? 10.062 25.656 14.633 1 51.91 96 GLY B C 1
ATOM 1766 O O . GLY B 1 96 ? 10.523 25.156 15.664 1 51.91 96 GLY B O 1
ATOM 1767 N N . GLU B 1 97 ? 8.812 25.703 14.398 1 54 97 GLU B N 1
ATOM 1768 C CA . GLU B 1 97 ? 7.918 24.844 15.172 1 54 97 GLU B CA 1
ATOM 1769 C C . GLU B 1 97 ? 7.762 23.469 14.508 1 54 97 GLU B C 1
ATOM 1771 O O . GLU B 1 97 ? 6.789 22.75 14.773 1 54 97 GLU B O 1
ATOM 1776 N N . GLU B 1 98 ? 8.641 23.219 13.695 1 55.44 98 GLU B N 1
ATOM 1777 C CA . GLU B 1 98 ? 8.602 22.031 12.852 1 55.44 98 GLU B CA 1
ATOM 1778 C C . GLU B 1 98 ? 8.609 20.766 13.695 1 55.44 98 GLU B C 1
ATOM 1780 O O . GLU B 1 98 ? 9.477 19.906 13.523 1 55.44 98 GLU B O 1
ATOM 1785 N N . LYS B 1 99 ? 7.797 20.812 14.789 1 63.25 99 LYS B N 1
ATOM 1786 C CA . LYS B 1 99 ? 8.055 19.672 15.648 1 63.25 99 LYS B CA 1
ATOM 1787 C C . LYS B 1 99 ? 7.074 18.531 15.367 1 63.25 99 LYS B C 1
ATOM 1789 O O . LYS B 1 99 ? 5.859 18.75 15.336 1 63.25 99 LYS B O 1
ATOM 1794 N N . ILE B 1 100 ? 7.602 17.547 14.578 1 65.19 100 ILE B N 1
ATOM 1795 C CA . ILE B 1 100 ? 6.891 16.281 14.609 1 65.19 100 ILE B CA 1
ATOM 1796 C C . ILE B 1 100 ? 6.852 15.742 16.047 1 65.19 100 ILE B C 1
ATOM 1798 O O . ILE B 1 100 ? 7.898 15.539 16.656 1 65.19 100 ILE B O 1
ATOM 1802 N N . ASP B 1 101 ? 5.637 15.711 16.531 1 67.5 101 ASP B N 1
ATOM 1803 C CA . ASP B 1 101 ? 5.492 15.211 17.891 1 67.5 101 ASP B CA 1
ATOM 1804 C C . ASP B 1 101 ? 5.824 13.727 17.969 1 67.5 101 ASP B C 1
ATOM 1806 O O . ASP B 1 101 ? 6.484 13.281 18.906 1 67.5 101 ASP B O 1
ATOM 1810 N N . SER B 1 102 ? 5.301 13.008 16.984 1 81 102 SER B N 1
ATOM 1811 C CA . SER B 1 102 ? 5.547 11.562 17.031 1 81 102 SER B CA 1
ATOM 1812 C C . SER B 1 102 ? 5.406 10.938 15.656 1 81 102 SER B C 1
ATOM 1814 O O . SER B 1 102 ? 4.664 11.445 14.812 1 81 102 SER B O 1
ATOM 1816 N N . ALA B 1 103 ? 6.207 9.992 15.422 1 88.75 103 ALA B N 1
ATOM 1817 C CA . ALA B 1 103 ? 6.117 9.141 14.234 1 88.75 103 ALA B CA 1
ATOM 1818 C C . ALA B 1 103 ? 6.238 7.668 14.617 1 88.75 103 ALA B C 1
ATOM 1820 O O . ALA B 1 103 ? 7.148 7.281 15.352 1 88.75 103 ALA B O 1
ATOM 1821 N N . LYS B 1 104 ? 5.285 6.969 14.281 1 93.81 104 LYS B N 1
ATOM 1822 C CA . LYS B 1 104 ? 5.273 5.535 14.562 1 93.81 104 LYS B CA 1
ATOM 1823 C C . LYS B 1 104 ? 5.094 4.73 13.273 1 93.81 104 LYS B C 1
ATOM 1825 O O . LYS B 1 104 ? 4.27 5.078 12.43 1 93.81 104 LYS B O 1
ATOM 1830 N N . TYR B 1 105 ? 5.895 3.768 13.117 1 94.81 105 TYR B N 1
ATOM 1831 C CA . TYR B 1 105 ? 5.793 2.859 11.984 1 94.81 105 TYR B CA 1
ATOM 1832 C C . TYR B 1 105 ? 5.504 1.438 12.445 1 94.81 105 TYR B C 1
ATOM 1834 O O . TYR B 1 105 ? 6.359 0.79 13.055 1 94.81 105 TYR B O 1
ATOM 1842 N N . GLU B 1 106 ? 4.285 0.972 12.156 1 94.38 106 GLU B N 1
ATOM 1843 C CA . GLU B 1 106 ? 3.83 -0.351 12.57 1 94.38 106 GLU B CA 1
ATOM 1844 C C . GLU B 1 106 ? 2.965 -1.002 11.5 1 94.38 106 GLU B C 1
ATOM 1846 O O . GLU B 1 106 ? 2.096 -0.35 10.914 1 94.38 106 GLU B O 1
ATOM 1851 N N . ASP B 1 107 ? 3.291 -2.223 11.172 1 93.69 107 ASP B N 1
ATOM 1852 C CA . ASP B 1 107 ? 2.484 -3.025 10.258 1 93.69 107 ASP B CA 1
ATOM 1853 C C . ASP B 1 107 ? 2.375 -2.355 8.891 1 93.69 107 ASP B C 1
ATOM 1855 O O . ASP B 1 107 ? 1.299 -2.336 8.281 1 93.69 107 ASP B O 1
ATOM 1859 N N . GLY B 1 108 ? 3.422 -1.745 8.531 1 95.62 108 GLY B N 1
ATOM 1860 C CA . GLY B 1 108 ? 3.49 -1.148 7.203 1 95.62 108 GLY B CA 1
ATOM 1861 C C . GLY B 1 108 ? 2.803 0.201 7.121 1 95.62 108 GLY B C 1
ATOM 1862 O O . GLY B 1 108 ? 2.592 0.729 6.027 1 95.62 108 GLY B O 1
ATOM 1863 N N . VAL B 1 109 ? 2.42 0.705 8.312 1 96.94 109 VAL B N 1
ATOM 1864 C CA . VAL B 1 109 ? 1.715 1.981 8.359 1 96.94 109 VAL B CA 1
ATOM 1865 C C . VAL B 1 109 ? 2.521 2.992 9.164 1 96.94 109 VAL B C 1
ATOM 1867 O O . VAL B 1 109 ? 2.9 2.721 10.312 1 96.94 109 VAL B O 1
ATOM 1870 N N . LEU B 1 110 ? 2.746 4.113 8.539 1 96.25 110 LEU B N 1
ATOM 1871 C CA . LEU B 1 110 ? 3.42 5.223 9.211 1 96.25 110 LEU B CA 1
ATOM 1872 C C . LEU B 1 110 ? 2.41 6.25 9.711 1 96.25 110 LEU B C 1
ATOM 1874 O O . LEU B 1 110 ? 1.581 6.738 8.938 1 96.25 110 LEU B O 1
ATOM 1878 N N . THR B 1 111 ? 2.492 6.543 10.977 1 95.62 111 THR B N 1
ATOM 1879 C CA . THR B 1 111 ? 1.59 7.52 11.57 1 95.62 111 THR B CA 1
ATOM 1880 C C . THR B 1 111 ? 2.371 8.688 12.164 1 95.62 111 THR B C 1
ATOM 1882 O O . THR B 1 111 ? 3.271 8.484 12.984 1 95.62 111 THR B O 1
ATOM 1885 N N . LEU B 1 112 ? 2.006 9.844 11.734 1 93.25 112 LEU B N 1
ATOM 1886 C CA . LEU B 1 112 ? 2.607 11.078 12.234 1 93.25 112 LEU B CA 1
ATOM 1887 C C . LEU B 1 112 ? 1.562 11.953 12.922 1 93.25 112 LEU B C 1
ATOM 1889 O O . LEU B 1 112 ? 0.434 12.07 12.438 1 93.25 112 LEU B O 1
ATOM 1893 N N . VAL B 1 113 ? 2.031 12.57 13.984 1 91.06 113 VAL B N 1
ATOM 1894 C CA . VAL B 1 113 ? 1.188 13.547 14.656 1 91.06 113 VAL B CA 1
ATOM 1895 C C . VAL B 1 113 ? 1.93 14.883 14.773 1 91.06 113 VAL B C 1
ATOM 1897 O O . VAL B 1 113 ? 3.023 14.938 15.344 1 91.06 113 VAL B O 1
ATOM 1900 N N . ILE B 1 114 ? 1.331 15.891 14.266 1 87.38 114 ILE B N 1
ATOM 1901 C CA . ILE B 1 114 ? 1.922 17.219 14.25 1 87.38 114 ILE B CA 1
ATOM 1902 C C . ILE B 1 114 ? 1.033 18.188 15.023 1 87.38 114 ILE B C 1
ATOM 1904 O O . ILE B 1 114 ? -0.132 18.391 14.672 1 87.38 114 ILE B O 1
ATOM 1908 N N . PRO B 1 115 ? 1.551 18.75 16 1 84.19 115 PRO B N 1
ATOM 1909 C CA . PRO B 1 115 ? 0.757 19.734 16.734 1 84.19 115 PRO B CA 1
ATOM 1910 C C . PRO B 1 115 ? 0.417 20.969 15.898 1 84.19 115 PRO B C 1
ATOM 1912 O O . PRO B 1 115 ? 1.237 21.422 15.094 1 84.19 115 PRO B O 1
ATOM 1915 N N . VAL B 1 116 ? -0.892 21.406 15.961 1 77.06 116 VAL B N 1
ATOM 1916 C CA . VAL B 1 116 ? -1.346 22.578 15.234 1 77.06 116 VAL B CA 1
ATOM 1917 C C . VAL B 1 116 ? -1.479 23.766 16.188 1 77.06 116 VAL B C 1
ATOM 1919 O O . VAL B 1 116 ? -1.988 23.609 17.312 1 77.06 116 VAL B O 1
ATOM 1922 N N . THR B 1 117 ? -0.603 24.75 16.188 1 66 117 THR B N 1
ATOM 1923 C CA . THR B 1 117 ? -0.706 25.922 17.031 1 66 117 THR B CA 1
ATOM 1924 C C . THR B 1 117 ? -1.834 26.844 16.562 1 66 117 THR B C 1
ATOM 1926 O O . THR B 1 117 ? -2.033 27.016 15.359 1 66 117 THR B O 1
ATOM 1929 N N . LYS B 1 118 ? -2.924 26.891 17.281 1 55.69 118 LYS B N 1
ATOM 1930 C CA . LYS B 1 118 ? -4.043 27.797 17.062 1 55.69 118 LYS B CA 1
ATOM 1931 C C . LYS B 1 118 ? -3.555 29.234 16.859 1 55.69 118 LYS B C 1
ATOM 1933 O O . LYS B 1 118 ? -2.787 29.75 17.656 1 55.69 118 LYS B O 1
ATOM 1938 N N . LYS B 1 119 ? -3.17 29.594 15.703 1 51.53 119 LYS B N 1
ATOM 1939 C CA . LYS B 1 119 ? -2.943 31.031 15.625 1 51.53 119 LYS B CA 1
ATOM 1940 C C . LYS B 1 119 ? -4.223 31.812 15.93 1 51.53 119 LYS B C 1
ATOM 1942 O O . LYS B 1 119 ? -4.934 32.25 15.016 1 51.53 119 LYS B O 1
ATOM 1947 N N . GLY B 1 120 ? -5.316 31.375 16.406 1 44.88 120 GLY B N 1
ATOM 1948 C CA . GLY B 1 120 ? -6.289 32.469 16.438 1 44.88 120 GLY B CA 1
ATOM 1949 C C . GLY B 1 120 ? -5.789 33.688 17.156 1 44.88 120 GLY B C 1
ATOM 1950 O O . GLY B 1 120 ? -5.504 33.656 18.344 1 44.88 120 GLY B O 1
ATOM 1951 N N . LYS B 1 121 ? -4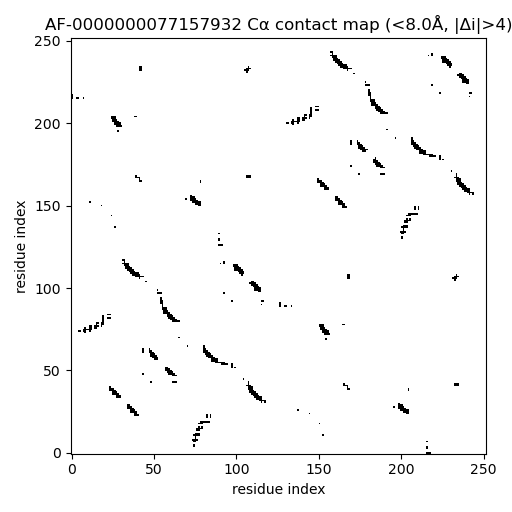.879 34.438 16.547 1 43.44 121 LYS B N 1
ATOM 1952 C CA . LYS B 1 121 ? -4.676 35.781 17.062 1 43.44 121 LYS B CA 1
ATOM 1953 C C . LYS B 1 121 ? -6.004 36.531 17.203 1 43.44 121 LYS B C 1
ATOM 1955 O O . LYS B 1 121 ? -6.781 36.625 16.25 1 43.44 121 LYS B O 1
ATOM 1960 N N . ASP B 1 122 ? -6.66 36.375 18.359 1 41.69 122 ASP B N 1
ATOM 1961 C CA . ASP B 1 122 ? -7.699 37.312 18.734 1 41.69 122 ASP B CA 1
ATOM 1962 C C . ASP B 1 122 ? -7.316 38.719 18.297 1 41.69 122 ASP B C 1
ATOM 1964 O O . ASP B 1 122 ? -6.258 39.25 18.672 1 41.69 122 ASP B O 1
ATOM 1968 N N . ILE B 1 123 ? -7.523 38.969 17.062 1 42.78 123 ILE B N 1
ATOM 1969 C CA . ILE B 1 123 ? -7.418 40.406 16.719 1 42.78 123 ILE B CA 1
ATOM 1970 C C . ILE B 1 123 ? -8.203 41.219 17.719 1 42.78 123 ILE B C 1
ATOM 1972 O O . ILE B 1 123 ? -9.43 41.094 17.828 1 42.78 123 ILE B O 1
ATOM 1976 N N . SER B 1 124 ? -7.691 41.438 18.859 1 39.31 124 SER B N 1
ATOM 1977 C CA . SER B 1 124 ? -8.266 42.469 19.719 1 39.31 124 SER B CA 1
ATOM 1978 C C . SER B 1 124 ? -8.453 43.781 18.953 1 39.31 124 SER B C 1
ATOM 1980 O O . SER B 1 124 ? -7.508 44.312 18.359 1 39.31 124 SER B O 1
ATOM 1982 N N . ILE B 1 125 ? -9.609 43.938 18.359 1 41.75 125 ILE B N 1
ATOM 1983 C CA . ILE B 1 125 ? -9.93 45.281 17.969 1 41.75 125 ILE B CA 1
ATOM 1984 C C . ILE B 1 125 ? -9.82 46.219 19.172 1 41.75 125 ILE B C 1
ATOM 1986 O O . ILE B 1 125 ? -10.43 45.969 20.203 1 41.75 125 ILE B O 1
ATOM 1990 N N . GLU B 1 126 ? -8.734 46.844 19.312 1 38.84 126 GLU B N 1
ATOM 1991 C CA . GLU B 1 126 ? -8.898 48.062 20.094 1 38.84 126 GLU B CA 1
ATOM 1992 C C . GLU B 1 126 ? -9.961 48.969 19.484 1 38.84 126 GLU B C 1
ATOM 1994 O O . GLU B 1 126 ? -10.086 49.062 18.266 1 38.84 126 GLU B O 1
#

Foldseek 3Di:
DVVVLQVQQVVQVVQQVVCLVPDDDWDWDDDPWKIKIKIFAPPFDPVQWDWDDDFQKIWIWGADDDDPVCVVVDRGHNRYRIHTDIDGHPAGDPDPLRDFPDWDDDPRMIMTMRTGPPPPPPPPPD/DVVVLQVQLVVQVVQQVVCLVPDDDWDWDDDPWKIKIKIFAPPFDPVQWDWDDDFQKIWIWGADDDDPVCVVVDRGHNRYRIHTDIDGHPAGDPDPLRDFPDWDDDPRMIMTMRTGPPPPPPPPPD

pLDDT: mean 82.42, std 15.27, range [38.56, 97.25]

InterPro domains:
  IPR002068 Alpha crystallin/Hsp20 domain [PF00011] (30-122)
  IPR002068 Alpha crystallin/Hsp20 domain [PS01031] (17-126)
  IPR008978 HSP20-like chaperone [G3DSA:2.60.40.790] (2-122)
  IPR008978 HSP20-like chaperone [SSF49764] (16-121)

Organism: Nitrosopumilus maritimus (strain SCM1) (NCBI:txid436308)

Radius of gyration: 21.82 Å; Cα contacts (8 Å, |Δi|>4): 498; chains: 2; bounding box: 36×93×48 Å

Secondary structure (DSSP, 8-state):
-HHHHHHHHHHHHHHHHHHHHHPPPEEEEE-SSEEEEEEE-TT--GGGEEEEEETTEEEEEEE-PPPHHHHTTEEEE-S-SEEEEEEE-SS---TT-----EEEEETTEEEEEEE-----------/-HHHHHHHHHHHHHHHHHHHHHPPPEEEEE-SSEEEEEEE-TT--GGGEEEEEETTEEEEEEE----HHHHTTEEEE-S-SEEEEEEE-SS---TT-----EEEEETTEEEEEEE-----------

Nearest PDB structures (foldseek):
  3w1z-assembly1_B  TM=7.500E-01  e=3.239E-06  Schizosaccharomyces pombe 972h-
  4eld-assembly1_A  TM=7.376E-01  e=4.570E-06  Methanocaldococcus jannaschii DSM 2661
  1shs-assembly1_A  TM=7.244E-01  e=8.110E-06  Methanocaldococcus jannaschii
  5j7n-assembly1_A  TM=7.581E-01  e=2.705E-05  Xylella fastidiosa 9a5c
  6l6m-assembly1_A  TM=6.984E-01  e=6.394E-05  Entamoeba histolytica

Sequence (252 aa):
MGLVKEVIKEIGNKSREFYEFVLPPIDMYLNDDNLKVVIDIPGFSKKDIKLTLCGDILSIQACKEVDEKESESLISKQRPNIIDKKIRLPIDIKQGEEKIDSAKYEDGVLTLVIPVTKKGKDISIEMGLVKEVIKEIGNKSREFYEFVLPPIDMYLNDDNLKVVIDIPGFSKKDIKLTLCGDILSIQACKEVDEKESESLISKQRPNIIDKKIRLPIDIKQGEEKIDSAKYEDGVLTLVIPVTKKGKDISIE

Solvent-accessible surface area (backbone atoms only — not comparable to full-atom values): 13595 Å² total; per-residue (Å²): 103,69,63,57,39,50,53,44,27,56,53,17,54,62,32,18,61,51,37,31,67,67,40,61,39,42,29,31,32,51,56,81,57,31,36,36,37,40,35,49,50,47,86,60,55,74,89,38,49,45,77,48,68,59,61,36,33,40,37,41,39,33,58,53,86,77,61,67,81,54,52,78,28,47,36,22,40,18,56,60,50,48,37,73,43,77,43,77,48,76,49,84,43,57,86,87,60,71,52,69,70,42,75,46,78,55,44,18,30,36,37,34,36,30,69,42,76,72,69,71,70,74,73,71,78,124,103,67,63,56,40,52,53,44,28,55,54,17,55,63,33,18,59,51,39,33,66,66,41,60,40,41,30,31,31,52,56,79,55,31,36,38,38,39,34,50,50,45,86,58,54,75,89,39,51,46,78,46,69,59,62,36,34,41,36,41,38,34,57,55,85,78,61,67,82,55,51,78,28,47,38,24,39,18,55,60,48,48,38,76,42,77,42,79,49,75,49,86,43,56,85,88,61,72,51,70,72,44,76,46,79,55,44,17,29,36,37,35,36,30,68,42,79,73,71,73,71,74,74,71,78,124